Protein AF-A0A0D0BY74-F1 (afdb_monomer)

Mean predicted aligned error: 20.01 Å

Secondary structure (DSSP, 8-state):
-------------------------------------------------------S----PPPPHHHHHHHHHHHHHHHSPBPSSSSSB------HHHHHHHHHHHHHHHHHHHHHS--TTSPSP-S-HHHHHHHHHHHHTT--HHHHHHHHHHHHHHHH-SS------TTGGG--GGG-HHHHHHHHHHHHHH-SS--HHHHHHHHHSHHHHHHTT-SSPPPHHHHHHHHHHTTEEEEE----S---GGGSHHHHHHIIIIIHHHHHHHHTTBPPB-TTSPBP-----TT---B------------S----EEEEETTS----

Solvent-accessible surface area (backbone atoms only — not comparable to full-atom values): 21174 Å² total; per-residue (Å²): 140,81,89,84,92,88,82,90,91,86,77,89,83,82,81,86,83,86,75,87,85,87,86,83,85,87,83,90,85,88,81,88,88,86,83,88,86,82,90,83,89,84,84,90,78,88,70,86,75,76,83,71,81,76,86,62,82,75,85,71,76,76,80,54,72,66,58,44,51,53,44,38,53,50,49,50,39,63,66,43,30,73,36,94,61,88,72,63,67,43,85,53,93,58,60,70,65,42,47,54,51,50,53,50,41,41,48,28,44,49,48,32,55,61,69,69,50,87,52,100,86,53,76,85,77,87,67,65,55,60,62,55,23,27,42,51,48,19,47,79,66,80,37,56,70,70,51,16,52,51,50,51,48,45,46,50,42,32,62,77,36,83,81,49,64,71,65,79,61,82,75,60,88,63,76,50,76,75,76,38,68,66,59,43,51,51,52,49,52,53,50,57,74,66,43,87,78,42,54,46,62,58,54,33,55,55,44,56,36,68,67,55,18,61,76,72,69,48,93,65,61,60,53,64,70,56,27,48,54,46,38,48,75,73,42,31,43,84,45,71,58,80,74,62,98,65,75,71,70,67,75,40,67,70,55,42,46,45,41,64,74,48,48,50,58,52,49,56,65,45,53,80,42,34,83,55,78,46,98,86,73,54,66,68,85,79,84,65,65,96,89,64,77,80,46,82,89,82,89,80,85,85,86,80,86,73,87,76,84,72,76,51,57,45,46,40,48,71,85,59,63,82,81,127

Nearest PDB structures (foldseek):
  4m9a-assembly1_C  TM=3.018E-01  e=9.029E-01  Burkholderia thailandensis E264
  3eon-assembly1_C  TM=3.678E-01  e=2.208E+00  Burkholderia pseudomallei 1710b
  3eom-assembly1_B  TM=3.500E-01  e=4.319E+00  Burkholderia pseudomallei 1710b

Radius of gyration: 40.59 Å; Cα contacts (8 Å, |Δi|>4): 207; chains: 1; bounding box: 78×80×117 Å

Organism: NCBI:txid930991

Sequence (324 aa):
MEVDEGCSGSDLDYLDHKSDGDVGSENGISGDDLEDNEGGGHSVDYYAMEPACSIYPTFRLPPTHEATKKALDDIKLLLKPRRKKKTGYLWAILPPMLRERLERMRLLLWTFIDRTKPTRTQGRPCGPQWMSASLTTAHTHEKGPYYARQLCSWTKAFISDRDELPFDLYGASKISKLNDEELTSELHAHLQSVGKFVKAANLVQYISDNNVQKQFGFKSTISLATAKRWMHVLGYCWKSNHHGQYVDGHERGDIVRYHQESFIPVVIKYEARMRKWEKDGVISELTFPTGEKPIEEWYQDKVTFYAHDRRHSGWKHIDAGSDP

Structure (mmCIF, N/CA/C/O backbone):
data_AF-A0A0D0BY74-F1
#
_entry.id   AF-A0A0D0BY74-F1
#
loop_
_atom_site.group_PDB
_atom_site.id
_atom_site.type_symbol
_atom_site.label_atom_id
_atom_site.label_alt_id
_atom_site.label_comp_id
_atom_site.label_asym_id
_atom_site.label_entity_id
_atom_site.label_seq_id
_atom_site.pdbx_PDB_ins_code
_atom_site.Cartn_x
_atom_site.Cartn_y
_atom_site.Cartn_z
_atom_site.occupancy
_atom_site.B_iso_or_equiv
_atom_site.auth_seq_id
_atom_site.auth_comp_id
_atom_site.auth_asym_id
_atom_site.auth_atom_id
_atom_site.pdbx_PDB_model_num
ATOM 1 N N . MET A 1 1 ? 48.625 -2.059 37.605 1.00 31.89 1 MET A N 1
ATOM 2 C CA . MET A 1 1 ? 49.090 -3.456 37.508 1.00 31.89 1 MET A CA 1
ATOM 3 C C . MET A 1 1 ? 48.111 -4.280 38.303 1.00 31.89 1 MET A C 1
ATOM 5 O O . MET A 1 1 ? 47.878 -3.895 39.437 1.00 31.89 1 MET A O 1
ATOM 9 N N . GLU A 1 2 ? 47.465 -5.333 37.836 1.00 35.88 2 GLU A N 1
ATOM 10 C CA . GLU A 1 2 ? 47.380 -6.118 36.588 1.00 35.88 2 GLU A CA 1
ATOM 11 C C . GLU A 1 2 ? 46.152 -7.027 36.873 1.00 35.88 2 GLU A C 1
ATOM 13 O O . GLU A 1 2 ? 46.011 -7.467 38.011 1.00 35.88 2 GLU A O 1
ATOM 18 N N . VAL A 1 3 ? 45.064 -6.904 36.108 1.00 39.25 3 VAL A N 1
ATOM 19 C CA . VAL A 1 3 ? 44.528 -7.832 35.075 1.00 39.25 3 VAL A CA 1
ATOM 20 C C . VAL A 1 3 ? 44.112 -9.253 35.503 1.00 39.25 3 VAL A C 1
ATOM 22 O O . VAL A 1 3 ? 44.705 -9.860 36.387 1.00 39.25 3 VAL A O 1
ATOM 25 N N . ASP A 1 4 ? 43.105 -9.715 34.747 1.00 31.64 4 ASP A N 1
ATOM 26 C CA . ASP A 1 4 ? 42.524 -11.052 34.522 1.00 31.64 4 ASP A CA 1
ATOM 27 C C . ASP A 1 4 ? 41.370 -11.494 35.437 1.00 31.64 4 ASP A C 1
ATOM 29 O O . ASP A 1 4 ? 41.507 -11.615 36.650 1.00 31.64 4 ASP A O 1
ATOM 33 N N . GLU A 1 5 ? 40.118 -11.515 34.952 1.00 42.12 5 GLU A N 1
ATOM 34 C CA . GLU A 1 5 ? 39.460 -12.357 33.915 1.00 42.12 5 GLU A CA 1
ATOM 35 C C . GLU A 1 5 ? 39.102 -13.773 34.403 1.00 42.12 5 GLU A C 1
ATOM 37 O O . GLU A 1 5 ? 39.954 -14.572 34.777 1.00 42.12 5 GLU A O 1
ATOM 42 N N . GLY A 1 6 ? 37.801 -14.092 34.364 1.00 29.89 6 GLY A N 1
ATOM 43 C CA . GLY A 1 6 ? 37.252 -15.404 34.707 1.00 29.89 6 GLY A CA 1
ATOM 44 C C . GLY A 1 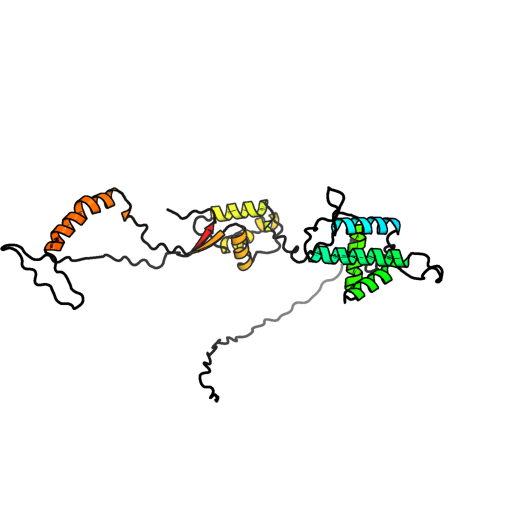6 ? 35.788 -15.542 34.281 1.00 29.89 6 GLY A C 1
ATOM 45 O O . GLY A 1 6 ? 34.924 -14.799 34.732 1.00 29.89 6 GLY A O 1
ATOM 46 N N . CYS A 1 7 ? 35.558 -16.481 33.367 1.00 29.84 7 CYS A N 1
ATOM 47 C CA . CYS A 1 7 ? 34.397 -16.679 32.502 1.00 29.84 7 CYS A CA 1
ATOM 48 C C . CYS A 1 7 ? 33.161 -17.380 33.114 1.00 29.84 7 CYS A C 1
ATOM 50 O O . CYS A 1 7 ? 33.268 -18.198 34.019 1.00 29.84 7 CYS A O 1
ATOM 52 N N . SER A 1 8 ? 32.034 -17.144 32.421 1.00 30.81 8 SER A N 1
ATOM 53 C CA . SER A 1 8 ? 30.995 -18.089 31.949 1.00 30.81 8 SER A CA 1
ATOM 54 C C . SER A 1 8 ? 30.163 -18.931 32.925 1.00 30.81 8 SER A C 1
ATOM 56 O O . SER A 1 8 ? 30.684 -19.795 33.622 1.00 30.81 8 SER A O 1
ATOM 58 N N . GLY A 1 9 ? 28.837 -18.837 32.769 1.00 30.12 9 GLY A N 1
ATOM 59 C CA . GLY A 1 9 ? 27.911 -19.928 33.083 1.00 30.12 9 GLY A CA 1
ATOM 60 C C . GLY A 1 9 ? 26.474 -19.460 33.309 1.00 30.12 9 GLY A C 1
ATOM 61 O O . GLY A 1 9 ? 26.194 -18.896 34.360 1.00 30.12 9 GLY A O 1
ATOM 62 N N . SER A 1 10 ? 25.602 -19.665 32.317 1.00 32.34 10 SER A N 1
ATOM 63 C CA . SER A 1 10 ? 24.126 -19.815 32.385 1.00 32.34 10 SER A CA 1
ATOM 64 C C . SER A 1 10 ? 23.516 -19.335 31.064 1.00 32.34 10 SER A C 1
ATOM 66 O O . SER A 1 10 ? 24.001 -18.383 30.461 1.00 32.34 10 SER A O 1
ATOM 68 N N . ASP A 1 11 ? 22.461 -19.905 30.510 1.00 31.81 11 ASP A N 1
ATOM 69 C CA . ASP A 1 11 ? 21.834 -21.211 30.655 1.00 31.81 11 ASP A CA 1
ATOM 70 C C . ASP A 1 11 ? 21.053 -21.396 29.346 1.00 31.81 11 ASP A C 1
ATOM 72 O O . ASP A 1 11 ? 20.469 -20.453 28.803 1.00 31.81 11 ASP A O 1
ATOM 76 N N . LEU A 1 12 ? 21.137 -22.599 28.788 1.00 32.38 12 LEU A N 1
ATOM 77 C CA . LEU A 1 12 ? 20.436 -23.011 27.578 1.00 32.38 12 LEU A CA 1
ATOM 78 C C . LEU A 1 12 ? 18.997 -23.380 27.948 1.00 32.38 12 LEU A C 1
ATOM 80 O O . LEU A 1 12 ? 18.745 -24.524 28.318 1.00 32.38 12 LEU A O 1
ATOM 84 N N . ASP A 1 13 ? 18.057 -22.450 27.785 1.00 34.84 13 ASP A N 1
ATOM 85 C CA . ASP A 1 13 ? 16.633 -22.787 27.830 1.00 34.84 13 ASP A CA 1
ATOM 86 C C . ASP A 1 13 ? 16.134 -23.215 26.446 1.00 34.84 13 ASP A C 1
ATOM 88 O O . ASP A 1 13 ? 15.903 -22.436 25.517 1.00 34.84 13 ASP A O 1
ATOM 92 N N . TYR A 1 14 ? 16.023 -24.534 26.350 1.00 31.41 14 TYR A N 1
ATOM 93 C CA . TYR A 1 14 ? 15.462 -25.342 25.285 1.00 31.41 14 TYR A CA 1
ATOM 94 C C . TYR A 1 14 ? 13.929 -25.269 25.381 1.00 31.41 14 TYR A C 1
ATOM 96 O O . TYR A 1 14 ? 13.344 -25.838 26.302 1.00 31.41 14 TYR A O 1
ATOM 104 N N . LEU A 1 15 ? 13.261 -24.569 24.458 1.00 37.88 15 LEU A N 1
ATOM 105 C CA . LEU A 1 15 ? 11.798 -24.600 24.366 1.00 37.88 15 LEU A CA 1
ATOM 106 C C . LEU A 1 15 ? 11.327 -25.557 23.267 1.00 37.88 15 LEU A C 1
ATOM 108 O O . LEU A 1 15 ? 11.537 -25.357 22.073 1.00 37.88 15 LEU A O 1
ATOM 112 N N . ASP A 1 16 ? 10.684 -26.600 23.780 1.00 33.78 16 ASP A N 1
ATOM 113 C CA . ASP A 1 16 ? 9.929 -27.690 23.182 1.00 33.78 16 ASP A CA 1
ATOM 114 C C . ASP A 1 16 ? 8.892 -27.205 22.148 1.00 33.78 16 ASP A C 1
ATOM 116 O O . ASP A 1 16 ? 7.908 -26.540 22.480 1.00 33.78 16 ASP A O 1
ATOM 120 N N . HIS A 1 17 ? 9.101 -27.557 20.877 1.00 38.38 17 HIS A N 1
ATOM 121 C CA . HIS A 1 17 ? 8.085 -27.458 19.831 1.00 38.38 17 HIS A CA 1
ATOM 122 C C . HIS A 1 17 ? 7.398 -28.818 19.667 1.00 38.38 17 HIS A C 1
ATOM 124 O O . HIS A 1 17 ? 7.836 -29.665 18.889 1.00 38.38 17 HIS A O 1
ATOM 130 N N . LYS A 1 18 ? 6.264 -28.996 20.353 1.00 36.28 18 LYS A N 1
ATOM 131 C CA . LYS A 1 18 ? 5.239 -29.966 19.953 1.00 36.28 18 LYS A CA 1
ATOM 132 C C . LYS A 1 18 ? 4.447 -29.404 18.774 1.00 36.28 18 LYS A C 1
ATOM 134 O O . LYS A 1 18 ? 3.732 -28.414 18.922 1.00 36.28 18 LYS A O 1
ATOM 139 N N . SER A 1 19 ? 4.548 -30.052 17.619 1.00 33.91 19 SER A N 1
ATOM 140 C CA . SER A 1 19 ? 3.503 -30.013 16.597 1.00 33.91 19 SER A CA 1
ATOM 141 C C . SER A 1 19 ? 3.123 -31.445 16.259 1.00 33.91 19 SER A C 1
ATOM 143 O O . SER A 1 19 ? 3.924 -32.189 15.689 1.00 33.91 19 SER A O 1
ATOM 145 N N . ASP A 1 20 ? 1.913 -31.804 16.664 1.00 33.94 20 ASP A N 1
ATOM 146 C CA . ASP A 1 20 ? 1.265 -33.071 16.379 1.00 33.94 20 ASP A CA 1
ATOM 147 C C . ASP A 1 20 ? 1.156 -33.294 14.867 1.00 33.94 20 ASP A C 1
ATOM 149 O O . ASP A 1 20 ? 0.737 -32.415 14.108 1.00 33.94 20 ASP A O 1
ATOM 153 N N . GLY A 1 21 ? 1.573 -34.485 14.441 1.00 30.06 21 GLY A N 1
ATOM 154 C CA . GLY A 1 21 ? 1.312 -35.005 13.111 1.00 30.06 21 GLY A CA 1
ATOM 155 C C . GLY A 1 21 ? -0.082 -35.614 13.059 1.00 30.06 21 GLY A C 1
ATOM 156 O O . GLY A 1 21 ? -0.448 -36.393 13.937 1.00 30.06 21 GLY A O 1
ATOM 157 N N . ASP A 1 22 ? -0.822 -35.294 12.003 1.00 28.22 22 ASP A N 1
ATOM 158 C CA . ASP A 1 22 ? -1.982 -36.069 11.585 1.00 28.22 22 ASP A CA 1
ATOM 159 C C . ASP A 1 22 ? -1.720 -36.623 10.180 1.00 28.22 22 ASP A C 1
ATOM 161 O O . ASP A 1 22 ? -1.423 -35.890 9.232 1.00 28.22 22 ASP A O 1
ATOM 165 N N . VAL A 1 23 ? -1.755 -37.950 10.104 1.00 34.03 23 VAL A N 1
ATOM 166 C CA . VAL A 1 23 ? -1.580 -38.799 8.928 1.00 34.03 23 VAL A CA 1
ATOM 167 C C . VAL A 1 23 ? -2.828 -39.672 8.860 1.00 34.03 23 VAL A C 1
ATOM 169 O O . VAL A 1 23 ? -3.075 -40.471 9.758 1.00 34.03 23 VAL A O 1
ATOM 172 N N . GLY A 1 24 ? -3.565 -39.579 7.759 1.00 30.06 24 GLY A N 1
ATOM 173 C CA . GLY A 1 24 ? -4.656 -40.491 7.409 1.00 30.06 24 GLY A CA 1
ATOM 174 C C . GLY A 1 24 ? -5.164 -40.130 6.016 1.00 30.06 24 GLY A C 1
ATOM 175 O O . GLY A 1 24 ? -5.873 -39.148 5.858 1.00 30.06 24 GLY A O 1
ATOM 176 N N . SER A 1 25 ? -4.564 -40.682 4.964 1.00 33.19 25 SER A N 1
ATOM 177 C CA . SER A 1 25 ? -4.860 -41.984 4.340 1.00 33.19 25 SER A CA 1
ATOM 178 C C . SER A 1 25 ? -5.960 -41.927 3.283 1.00 33.19 25 SER A C 1
ATOM 180 O O . SER A 1 25 ? -7.006 -41.303 3.426 1.00 33.19 25 SER A O 1
ATOM 182 N N . GLU A 1 26 ? -5.606 -42.590 2.191 1.00 30.69 26 GLU A N 1
ATOM 183 C CA . GLU A 1 26 ? -6.202 -42.663 0.872 1.00 30.69 26 GLU A CA 1
ATOM 184 C C . GLU A 1 26 ? -7.545 -43.401 0.867 1.00 30.69 26 GLU A C 1
ATOM 186 O O . GLU A 1 26 ? -7.808 -44.236 1.726 1.00 30.69 26 GLU A O 1
ATOM 191 N N . ASN A 1 27 ? -8.349 -43.152 -0.170 1.00 32.72 27 ASN A N 1
ATOM 192 C CA . ASN A 1 27 ? -9.125 -44.193 -0.839 1.00 32.72 27 ASN A CA 1
ATOM 193 C C . ASN A 1 27 ? -9.372 -43.767 -2.290 1.00 32.72 27 ASN A C 1
ATOM 195 O O . ASN A 1 27 ? -10.056 -42.779 -2.559 1.00 32.72 27 ASN A O 1
ATOM 199 N N . GLY A 1 28 ? -8.770 -44.516 -3.213 1.00 27.11 28 GLY A N 1
ATOM 200 C CA . GLY A 1 28 ? -9.047 -44.447 -4.639 1.00 27.11 28 GLY A CA 1
ATOM 201 C C . GLY A 1 28 ? -10.324 -45.200 -5.007 1.00 27.11 28 GLY A C 1
ATOM 202 O O . GLY A 1 28 ? -10.703 -46.166 -4.348 1.00 27.11 28 GLY A O 1
ATOM 203 N N . ILE A 1 29 ? -10.952 -44.770 -6.100 1.00 30.23 29 ILE A N 1
ATOM 204 C CA . ILE A 1 29 ? -11.863 -45.592 -6.896 1.00 30.23 29 ILE A CA 1
ATOM 205 C C . ILE A 1 29 ? -11.453 -45.431 -8.363 1.00 30.23 29 ILE A C 1
ATOM 207 O O . ILE A 1 29 ? -11.353 -44.323 -8.886 1.00 30.23 29 ILE A O 1
ATOM 211 N N . SER A 1 30 ? -11.159 -46.581 -8.955 1.00 28.20 30 SER A N 1
ATOM 212 C CA . SER A 1 30 ? -10.828 -46.892 -10.343 1.00 28.20 30 SER A CA 1
ATOM 213 C C . SER A 1 30 ? -12.076 -47.194 -11.185 1.00 28.20 30 SER A C 1
ATOM 215 O O . SER A 1 30 ? -13.103 -47.571 -10.623 1.00 28.20 30 SER A O 1
ATOM 217 N N . GLY A 1 31 ? -11.922 -47.168 -12.513 1.00 29.62 31 GLY A N 1
ATOM 218 C C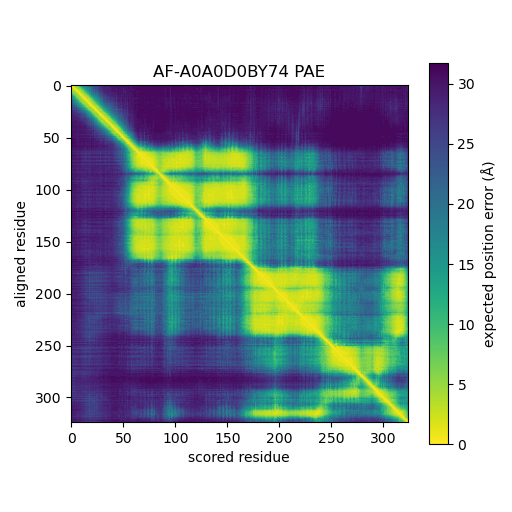A . GLY A 1 31 ? -12.840 -47.741 -13.513 1.00 29.62 31 GLY A CA 1
ATOM 219 C C . GLY A 1 31 ? -13.283 -46.675 -14.517 1.00 29.62 31 GLY A C 1
ATOM 220 O O . GLY A 1 31 ? -14.084 -45.818 -14.164 1.00 29.62 31 GLY A O 1
ATOM 221 N N . ASP A 1 32 ? -12.582 -46.488 -15.636 1.00 28.95 32 ASP A N 1
ATOM 222 C CA . ASP A 1 32 ? -12.647 -47.282 -16.881 1.00 28.95 32 ASP A CA 1
ATOM 223 C C . ASP A 1 32 ? -14.037 -47.242 -17.527 1.00 28.95 32 ASP A C 1
ATOM 225 O O . ASP A 1 32 ? -14.966 -47.831 -16.996 1.00 28.95 32 ASP A O 1
ATOM 229 N N . ASP A 1 33 ? -14.130 -46.555 -18.671 1.00 32.31 33 ASP A N 1
ATOM 230 C CA . ASP A 1 33 ? -14.956 -46.942 -19.821 1.00 32.31 33 ASP A CA 1
ATOM 231 C C . ASP A 1 33 ? -14.396 -46.243 -21.079 1.00 32.31 33 ASP A C 1
ATOM 233 O O . ASP A 1 33 ? -14.536 -45.033 -21.288 1.00 32.31 33 ASP A O 1
ATOM 237 N N . LEU A 1 34 ? -13.686 -47.040 -21.880 1.00 35.00 34 LEU A N 1
ATOM 238 C CA . LEU A 1 34 ? -13.338 -46.813 -23.282 1.00 35.00 34 LEU A CA 1
ATOM 239 C C . LEU A 1 34 ? -14.337 -47.598 -24.141 1.00 35.00 34 LEU A C 1
ATOM 241 O O . LEU A 1 34 ? -14.634 -48.735 -23.793 1.00 35.00 34 LEU A O 1
ATOM 245 N N . GLU A 1 35 ? -14.791 -46.988 -25.238 1.00 35.28 35 GLU A N 1
ATOM 246 C CA . GLU A 1 35 ? -15.084 -47.546 -26.582 1.00 35.28 35 GLU A CA 1
ATOM 247 C C . GLU A 1 35 ? -16.047 -46.565 -27.288 1.00 35.28 35 GLU A C 1
ATOM 249 O O . GLU A 1 35 ? -17.128 -46.245 -26.799 1.00 35.28 35 GLU A O 1
ATOM 254 N N . ASP A 1 36 ? -15.549 -45.782 -28.245 1.00 30.98 36 ASP A N 1
ATOM 255 C CA . ASP A 1 36 ? -15.485 -46.073 -29.690 1.00 30.98 36 ASP A CA 1
ATOM 256 C C . ASP A 1 36 ? -16.768 -45.650 -30.424 1.00 30.98 36 ASP A C 1
ATOM 258 O O . ASP A 1 36 ? -17.811 -46.283 -30.300 1.00 30.98 36 ASP A O 1
ATOM 262 N N . ASN A 1 37 ? -16.674 -44.606 -31.261 1.00 32.75 37 ASN A N 1
ATOM 263 C CA . ASN A 1 37 ? -17.144 -44.731 -32.643 1.00 32.75 37 ASN A CA 1
ATOM 264 C C . ASN A 1 37 ? -16.554 -43.657 -33.571 1.00 32.75 37 ASN A C 1
ATOM 266 O O . ASN A 1 37 ? -16.427 -42.481 -33.228 1.00 32.75 37 ASN A O 1
ATOM 270 N N . GLU A 1 38 ? -16.216 -44.119 -34.765 1.00 31.31 38 GLU A N 1
ATOM 271 C CA . GLU A 1 38 ? -15.492 -43.455 -35.834 1.00 31.31 38 GLU A CA 1
ATOM 272 C C . GLU A 1 38 ? -16.343 -42.479 -36.671 1.00 31.31 38 GLU A C 1
ATOM 274 O O . GLU A 1 38 ? -17.553 -42.629 -36.820 1.00 31.31 38 GLU A O 1
ATOM 279 N N . GLY A 1 39 ? -15.643 -41.561 -37.350 1.00 28.75 39 GLY A N 1
ATOM 280 C CA . GLY A 1 39 ? -15.802 -41.399 -38.800 1.00 28.75 39 GLY A CA 1
ATOM 281 C C . GLY A 1 39 ? -16.852 -40.410 -39.316 1.00 28.75 39 GLY A C 1
ATOM 282 O O . GLY A 1 39 ? -18.014 -40.746 -39.507 1.00 28.75 39 GLY A O 1
ATOM 283 N N . GLY A 1 40 ? -16.398 -39.221 -39.725 1.00 27.69 40 GLY A N 1
ATOM 284 C CA . GLY A 1 40 ? -17.181 -38.338 -40.595 1.00 27.69 40 GLY A CA 1
ATOM 285 C C . GLY A 1 40 ? -16.485 -37.010 -40.876 1.00 27.69 40 GLY A C 1
ATOM 286 O O . GLY A 1 40 ? -16.704 -36.032 -40.1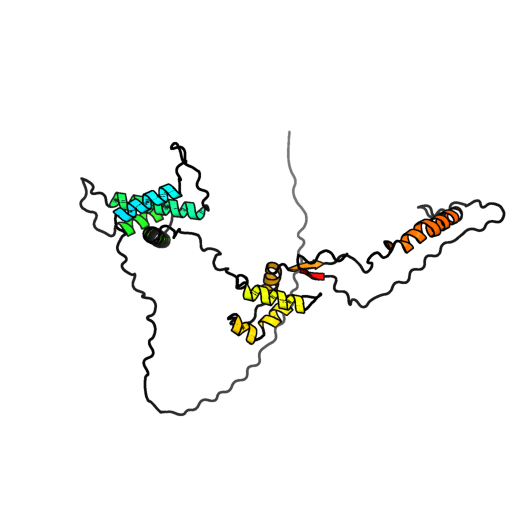72 1.00 27.69 40 GLY A O 1
ATOM 287 N N . GLY A 1 41 ? -15.611 -36.976 -41.884 1.00 29.58 41 GLY A N 1
ATOM 288 C CA . GLY A 1 41 ? -14.911 -35.758 -42.292 1.00 29.58 41 GLY A CA 1
ATOM 289 C C . GLY A 1 41 ? -15.788 -34.782 -43.079 1.00 29.58 41 GLY A C 1
ATOM 290 O O . GLY A 1 41 ? -16.600 -35.215 -43.885 1.00 29.58 41 GLY A O 1
ATOM 291 N N . HIS A 1 42 ? -15.566 -33.476 -42.899 1.00 28.58 42 HIS A N 1
ATOM 292 C CA . HIS A 1 42 ? -15.286 -32.528 -43.987 1.00 28.58 42 HIS A CA 1
ATOM 293 C C . HIS A 1 42 ? -15.005 -31.113 -43.448 1.00 28.58 42 HIS A C 1
ATOM 295 O O . HIS A 1 42 ? -15.666 -30.642 -42.533 1.00 28.58 42 HIS A O 1
ATOM 301 N N . SER A 1 43 ? -14.106 -30.421 -44.153 1.00 31.47 43 SER A N 1
ATOM 302 C CA . SER A 1 43 ? -13.937 -28.959 -44.216 1.00 31.47 43 SER A CA 1
ATOM 303 C C . SER A 1 43 ? -13.086 -28.301 -43.125 1.00 31.47 43 SER A C 1
ATOM 305 O O . SER A 1 43 ? -13.553 -27.842 -42.090 1.00 31.47 43 SER A O 1
ATOM 307 N N . VAL A 1 44 ? -11.791 -28.218 -43.431 1.00 32.38 44 VAL A N 1
ATOM 308 C CA . VAL A 1 44 ? -10.825 -27.294 -42.830 1.00 32.38 44 VAL A CA 1
ATOM 309 C C . VAL A 1 44 ? -11.168 -25.867 -43.262 1.00 32.38 44 VAL A C 1
ATOM 311 O O . VAL A 1 44 ? -10.786 -25.435 -44.349 1.00 32.38 44 VAL A O 1
ATOM 314 N N . ASP A 1 45 ? -11.864 -25.136 -42.396 1.00 30.17 45 ASP A N 1
ATOM 315 C CA . ASP A 1 45 ? -11.989 -23.686 -42.509 1.00 30.17 45 ASP A CA 1
ATOM 316 C C . ASP A 1 45 ? -10.746 -23.023 -41.907 1.00 30.17 45 ASP A C 1
ATOM 318 O O . ASP A 1 45 ? -10.485 -23.049 -40.702 1.00 30.17 45 ASP A O 1
ATOM 322 N N . TYR A 1 46 ? -9.952 -22.442 -42.803 1.00 35.44 46 TYR A N 1
ATOM 323 C CA . TYR A 1 46 ? -8.820 -21.572 -42.517 1.00 35.44 46 TYR A CA 1
ATOM 324 C C . TYR A 1 46 ? -9.278 -20.342 -41.714 1.00 35.44 46 TYR A C 1
ATOM 326 O O . TYR A 1 46 ? -9.700 -19.340 -42.288 1.00 35.44 46 TYR A O 1
ATOM 334 N N . TYR A 1 47 ? -9.125 -20.379 -40.389 1.00 37.38 47 TYR A N 1
ATOM 335 C CA . TYR A 1 47 ? -9.071 -19.169 -39.569 1.00 37.38 47 TYR A CA 1
ATOM 336 C C . TYR A 1 47 ? -7.617 -18.824 -39.255 1.00 37.38 47 TYR A C 1
ATOM 338 O O . TYR A 1 47 ? -6.846 -19.638 -38.748 1.00 37.38 47 TYR A O 1
ATOM 346 N N . ALA A 1 48 ? -7.249 -17.601 -39.630 1.00 42.47 48 ALA A N 1
ATOM 347 C CA . ALA A 1 48 ? -5.922 -17.027 -39.525 1.00 42.47 48 ALA A CA 1
ATOM 348 C C . ALA A 1 48 ? -5.354 -17.152 -38.104 1.00 42.47 48 ALA A C 1
ATOM 350 O O . ALA A 1 48 ? -5.750 -16.426 -37.194 1.00 42.47 48 ALA A O 1
ATOM 351 N N . MET A 1 49 ? -4.382 -18.049 -37.933 1.00 35.00 49 MET A N 1
ATOM 352 C CA . MET A 1 49 ? -3.448 -17.951 -36.822 1.00 35.00 49 MET A CA 1
ATOM 353 C C . MET A 1 49 ? -2.593 -16.704 -37.030 1.00 35.00 49 MET A C 1
ATOM 355 O O . MET A 1 49 ? -1.842 -16.600 -38.002 1.00 35.00 49 MET A O 1
ATOM 359 N N . GLU A 1 50 ? -2.724 -15.755 -36.109 1.00 40.59 50 GLU A N 1
ATOM 360 C CA . GLU A 1 50 ? -1.789 -14.647 -35.966 1.00 40.59 50 GLU A CA 1
ATOM 361 C C . GLU A 1 50 ? -0.357 -15.201 -35.868 1.00 40.59 50 GLU A C 1
ATOM 363 O O . GLU A 1 50 ? -0.119 -16.161 -35.124 1.00 40.59 50 GLU A O 1
ATOM 368 N N . PRO A 1 51 ? 0.615 -14.656 -36.621 1.00 37.34 51 PRO A N 1
ATOM 369 C CA . PRO A 1 51 ? 1.953 -15.215 -36.636 1.00 37.34 51 PRO A CA 1
ATOM 370 C C . PRO A 1 51 ? 2.616 -15.039 -35.270 1.00 37.34 51 PRO A C 1
ATOM 372 O O . PRO A 1 51 ? 2.906 -13.931 -34.815 1.00 37.34 51 PRO A O 1
ATOM 375 N N . ALA A 1 52 ? 2.883 -16.186 -34.648 1.00 34.03 52 ALA A N 1
ATOM 376 C CA . ALA A 1 52 ? 3.728 -16.345 -33.483 1.00 34.03 52 ALA A CA 1
ATOM 377 C C . ALA A 1 52 ? 5.046 -15.560 -33.618 1.00 34.03 52 ALA A C 1
ATOM 379 O O . ALA A 1 52 ? 5.654 -15.500 -34.688 1.00 34.03 52 ALA A O 1
ATOM 380 N N . CYS A 1 53 ? 5.482 -14.985 -32.490 1.00 32.34 53 CYS A N 1
ATOM 381 C CA . CYS A 1 53 ? 6.774 -14.339 -32.261 1.00 32.34 53 CYS A CA 1
ATOM 382 C C . CYS A 1 53 ? 7.892 -14.852 -33.183 1.00 32.34 53 CYS A C 1
ATOM 384 O O . CYS A 1 53 ? 8.345 -15.987 -33.056 1.00 32.34 53 CYS A O 1
ATOM 386 N N . SER A 1 54 ? 8.395 -13.977 -34.057 1.00 30.94 54 SER A N 1
ATOM 387 C CA . SER A 1 54 ? 9.601 -14.214 -34.853 1.00 30.94 54 SER A CA 1
ATOM 388 C C . SER A 1 54 ? 10.797 -14.513 -33.938 1.00 30.94 54 SER A C 1
ATOM 390 O O . SER A 1 54 ? 11.360 -13.608 -33.322 1.00 30.94 54 SER A O 1
ATOM 392 N N . ILE A 1 55 ? 11.215 -15.781 -33.892 1.00 39.50 55 ILE A N 1
ATOM 393 C CA . ILE A 1 55 ? 12.390 -16.279 -33.146 1.00 39.50 55 ILE A CA 1
ATOM 394 C C . ILE A 1 55 ? 13.714 -15.875 -33.837 1.00 39.50 55 ILE A C 1
ATOM 396 O O . ILE A 1 55 ? 14.799 -16.036 -33.279 1.00 39.50 55 ILE A O 1
ATOM 400 N N . TYR A 1 56 ? 13.664 -15.271 -35.027 1.00 31.05 56 TYR A N 1
ATOM 401 C CA . TYR A 1 56 ? 14.854 -14.724 -35.674 1.00 31.05 56 TYR A CA 1
ATOM 402 C C . TYR A 1 56 ? 15.230 -13.367 -35.065 1.00 31.05 56 TYR A C 1
ATOM 404 O O . TYR A 1 56 ? 14.361 -12.498 -34.934 1.00 31.05 56 TYR A O 1
ATOM 412 N N . PRO A 1 57 ? 16.513 -13.131 -34.721 1.00 39.50 57 PRO A N 1
ATOM 413 C CA . PRO A 1 57 ? 16.961 -11.819 -34.288 1.00 39.50 57 PRO A CA 1
ATOM 414 C C . PRO A 1 57 ? 16.702 -10.844 -35.433 1.00 39.50 57 PRO A C 1
ATOM 416 O O . PRO A 1 57 ? 17.391 -10.879 -36.449 1.00 39.50 57 PRO A O 1
ATOM 419 N N . THR A 1 58 ? 15.691 -9.983 -35.282 1.00 43.16 58 THR A N 1
ATOM 420 C CA . THR A 1 58 ? 15.414 -8.910 -36.241 1.00 43.16 58 THR A CA 1
ATOM 421 C C . THR A 1 58 ? 16.725 -8.173 -36.482 1.00 43.16 58 THR A C 1
ATOM 423 O O . THR A 1 58 ? 17.276 -7.590 -35.539 1.00 43.16 58 THR A O 1
ATOM 426 N N . PHE A 1 59 ? 17.263 -8.248 -37.700 1.00 47.12 59 PHE A N 1
ATOM 427 C CA . PHE A 1 59 ? 18.497 -7.564 -38.062 1.00 47.12 59 PHE A CA 1
ATOM 428 C C . PHE A 1 59 ? 18.216 -6.062 -38.055 1.00 47.12 59 PHE A C 1
ATOM 430 O O . PHE A 1 59 ? 17.797 -5.464 -39.041 1.00 47.12 59 PHE A O 1
ATOM 437 N N . ARG A 1 60 ? 18.359 -5.450 -36.881 1.00 57.25 60 ARG A N 1
ATOM 438 C CA . ARG A 1 60 ? 18.146 -4.020 -36.701 1.00 57.25 60 ARG A CA 1
ATOM 439 C C . ARG A 1 60 ? 19.428 -3.312 -37.082 1.00 57.25 60 ARG A C 1
ATOM 441 O O . ARG A 1 60 ? 20.429 -3.450 -36.370 1.00 57.25 60 ARG A O 1
ATOM 448 N N . LEU A 1 61 ? 19.358 -2.537 -38.162 1.00 64.75 61 LEU A N 1
ATOM 449 C CA . LEU A 1 61 ? 20.447 -1.690 -38.629 1.00 64.75 61 LEU A CA 1
ATOM 450 C C . LEU A 1 61 ? 21.050 -0.884 -37.461 1.00 64.75 61 LEU A C 1
ATOM 452 O O . LEU A 1 61 ? 20.330 -0.484 -36.533 1.00 64.75 61 LEU A O 1
ATOM 456 N N . PRO A 1 62 ? 22.379 -0.687 -37.450 1.00 70.19 62 PRO A N 1
ATOM 457 C CA . PRO A 1 62 ? 23.005 0.205 -36.488 1.00 70.19 62 PRO A CA 1
ATOM 458 C C . PRO A 1 62 ? 22.437 1.623 -36.669 1.00 70.19 62 PRO A C 1
ATOM 460 O O . PRO A 1 62 ? 22.153 2.022 -37.801 1.00 70.19 62 PRO A O 1
ATOM 463 N N . PRO A 1 63 ? 22.258 2.388 -35.580 1.00 79.31 63 PRO A N 1
ATOM 464 C CA . PRO A 1 63 ? 21.754 3.750 -35.681 1.00 79.31 63 PRO A CA 1
ATOM 465 C C . PRO A 1 63 ? 22.707 4.627 -36.499 1.00 79.31 63 PRO A C 1
ATOM 467 O O . PRO A 1 63 ? 23.931 4.472 -36.447 1.00 79.31 63 PRO A O 1
ATOM 470 N N . THR A 1 64 ? 22.144 5.580 -37.240 1.00 84.06 64 THR A N 1
ATOM 471 C CA . THR A 1 64 ? 22.920 6.536 -38.033 1.00 84.06 64 THR A CA 1
ATOM 472 C C . THR A 1 64 ? 23.835 7.360 -37.126 1.00 84.06 64 THR A C 1
ATOM 474 O O . THR A 1 64 ? 23.461 7.763 -36.019 1.00 84.06 64 THR A O 1
ATOM 477 N N . HIS A 1 65 ? 25.045 7.655 -37.600 1.00 82.88 65 HIS A N 1
ATOM 478 C CA . HIS A 1 65 ? 26.042 8.414 -36.843 1.00 82.88 65 HIS A CA 1
ATOM 479 C C . HIS A 1 65 ? 25.545 9.813 -36.418 1.00 82.88 65 HIS A C 1
ATOM 481 O O . HIS A 1 65 ? 25.842 10.266 -35.314 1.00 82.88 65 HIS A O 1
ATOM 487 N N . GLU A 1 66 ? 24.733 10.482 -37.243 1.00 87.00 66 GLU A N 1
ATOM 488 C CA . GLU A 1 66 ? 24.124 11.776 -36.899 1.00 87.00 66 GLU A CA 1
ATOM 489 C C . GLU A 1 66 ? 23.096 11.660 -35.760 1.00 87.00 66 GLU A C 1
ATOM 491 O O . GLU A 1 66 ? 23.162 12.410 -34.786 1.00 87.00 66 GLU A O 1
ATOM 496 N N . ALA A 1 67 ? 22.191 10.678 -35.841 1.00 87.44 67 ALA A N 1
ATOM 497 C CA . ALA A 1 67 ? 21.187 10.418 -34.808 1.00 87.44 67 ALA A CA 1
ATOM 498 C C . ALA A 1 67 ? 21.839 10.078 -33.456 1.00 87.44 67 ALA A C 1
ATOM 500 O O . ALA A 1 67 ? 21.400 10.551 -32.407 1.00 87.44 67 ALA A O 1
ATOM 501 N N . THR A 1 68 ? 22.943 9.329 -33.504 1.00 88.56 68 THR A N 1
ATOM 502 C CA . THR A 1 68 ? 23.768 8.979 -32.340 1.00 88.56 68 THR A CA 1
ATOM 503 C C . THR A 1 68 ? 24.392 10.223 -31.693 1.00 88.56 68 THR A C 1
ATOM 505 O O . THR A 1 68 ? 24.372 10.347 -30.471 1.00 88.56 68 THR A O 1
ATOM 508 N N . LYS A 1 69 ? 24.916 11.172 -32.485 1.00 90.12 69 LYS A N 1
ATOM 509 C CA . LYS A 1 69 ? 25.476 12.434 -31.963 1.00 90.12 69 LYS A CA 1
ATOM 510 C C . LYS A 1 69 ? 24.417 13.293 -31.279 1.00 90.12 69 LYS A C 1
ATOM 512 O O . LYS A 1 69 ? 24.640 13.720 -30.152 1.00 90.12 69 LYS A O 1
ATOM 517 N N . LYS A 1 70 ? 23.260 13.476 -31.925 1.00 92.00 70 LYS A N 1
ATOM 518 C CA . LYS A 1 70 ? 22.115 14.191 -31.336 1.00 92.00 70 LYS A CA 1
ATOM 519 C C . LYS A 1 70 ? 21.703 13.547 -30.008 1.00 92.00 70 LYS A C 1
ATOM 521 O O . LYS A 1 70 ? 21.651 14.224 -28.992 1.00 92.00 70 LYS A O 1
ATOM 526 N N . ALA A 1 71 ? 21.553 12.219 -29.994 1.00 92.25 71 ALA A N 1
ATOM 527 C CA . ALA A 1 71 ? 21.197 11.471 -28.786 1.00 92.25 71 ALA A CA 1
ATOM 528 C C . ALA A 1 71 ? 22.228 11.646 -27.662 1.00 92.25 71 ALA A C 1
ATOM 530 O O . ALA A 1 71 ? 21.870 11.777 -26.496 1.00 92.25 71 ALA A O 1
ATOM 531 N N . LEU A 1 72 ? 23.517 11.662 -28.006 1.00 92.81 72 LEU A N 1
ATOM 532 C CA . LEU A 1 72 ? 24.590 11.846 -27.037 1.00 92.81 72 LEU A CA 1
ATOM 533 C C . LEU A 1 72 ? 24.530 13.233 -26.386 1.00 92.81 72 LEU A C 1
ATOM 535 O O . LEU A 1 72 ? 24.746 13.348 -25.179 1.00 92.81 72 LEU A O 1
ATOM 539 N N . ASP A 1 73 ? 24.269 14.275 -27.169 1.00 92.25 73 ASP A N 1
ATOM 540 C CA . ASP A 1 73 ? 24.175 15.639 -26.653 1.00 92.25 73 ASP A CA 1
ATOM 541 C C . ASP A 1 73 ? 22.903 15.844 -25.816 1.00 92.25 73 ASP A C 1
ATOM 543 O O . ASP A 1 73 ? 22.982 16.452 -24.745 1.00 92.25 73 ASP A O 1
ATOM 547 N N . ASP A 1 74 ? 21.790 15.220 -26.206 1.00 91.81 74 ASP A N 1
ATOM 548 C CA . ASP A 1 74 ? 20.545 15.199 -25.428 1.00 91.81 74 ASP A CA 1
ATOM 549 C C . ASP A 1 74 ? 20.746 14.502 -24.066 1.00 91.81 74 ASP A C 1
ATOM 551 O O . ASP A 1 74 ? 20.407 15.058 -23.020 1.00 91.81 74 ASP A O 1
ATOM 555 N N . ILE A 1 75 ? 21.404 13.334 -24.027 1.00 92.69 75 ILE A N 1
ATOM 556 C CA . ILE A 1 75 ? 21.714 12.635 -22.763 1.00 92.69 75 ILE A CA 1
ATOM 557 C C . ILE A 1 75 ? 22.656 13.458 -21.876 1.00 92.69 75 ILE A C 1
ATOM 559 O O . ILE A 1 75 ? 22.492 13.486 -20.653 1.00 92.69 75 ILE A O 1
ATOM 563 N N . LYS A 1 76 ? 23.645 14.156 -22.454 1.00 91.25 76 LYS A N 1
ATOM 564 C CA . LYS A 1 76 ? 24.504 15.067 -21.676 1.00 91.25 76 LYS A CA 1
ATOM 565 C C . LYS A 1 76 ? 23.684 16.187 -21.040 1.00 91.25 76 LYS A C 1
ATOM 567 O O . LYS A 1 76 ? 23.954 16.529 -19.889 1.00 91.25 76 LYS A O 1
ATOM 572 N N . LEU A 1 77 ? 22.704 16.731 -21.762 1.00 90.75 77 LEU A N 1
ATOM 573 C CA . LEU A 1 77 ? 21.815 17.771 -21.252 1.00 90.75 77 LEU A CA 1
ATOM 574 C C . LEU A 1 77 ? 20.905 17.242 -20.134 1.00 90.75 77 LEU A C 1
ATOM 576 O O . LEU A 1 77 ? 20.742 17.930 -19.129 1.00 90.75 77 LEU A O 1
ATOM 580 N N . LEU A 1 78 ? 20.387 16.015 -20.258 1.00 89.75 78 LEU A N 1
ATOM 581 C CA . LEU A 1 78 ? 19.591 15.356 -19.213 1.00 89.75 78 LEU A CA 1
ATOM 582 C C . LEU A 1 78 ? 20.401 15.109 -17.933 1.00 89.75 78 LEU A C 1
ATOM 584 O O . LEU A 1 78 ? 19.929 15.372 -16.830 1.00 89.75 78 LEU A O 1
ATOM 588 N N . LEU A 1 79 ? 21.642 14.631 -18.066 1.00 89.00 79 LEU A N 1
ATOM 589 C CA . LEU A 1 79 ? 22.523 14.367 -16.923 1.00 89.00 79 LEU A CA 1
ATOM 590 C C . LEU A 1 79 ? 23.032 15.655 -16.259 1.00 89.00 79 LEU A C 1
ATOM 592 O O . LEU A 1 79 ? 23.245 15.685 -15.042 1.00 89.00 79 LEU A O 1
ATOM 596 N N . LYS A 1 80 ? 23.270 16.703 -17.057 1.00 87.19 80 LYS A N 1
ATOM 597 C CA . LYS A 1 80 ? 23.846 17.985 -16.630 1.00 87.19 80 LYS A CA 1
ATOM 598 C C . LYS A 1 80 ? 23.117 19.157 -17.309 1.00 87.19 80 LYS A C 1
ATOM 600 O O . LYS A 1 80 ? 23.662 19.765 -18.235 1.00 87.19 80 LYS A O 1
ATOM 605 N N . PRO A 1 81 ? 21.910 19.518 -16.841 1.00 86.12 81 PRO A N 1
ATOM 606 C CA . PRO A 1 81 ? 21.156 20.624 -17.410 1.00 86.12 81 PRO A CA 1
ATOM 607 C C . PRO A 1 81 ? 21.888 21.953 -17.215 1.00 86.12 81 PRO A C 1
ATOM 609 O O . PRO A 1 81 ? 22.506 22.219 -16.176 1.00 86.12 81 PRO A O 1
ATOM 612 N N . ARG A 1 82 ? 21.835 22.807 -18.239 1.00 80.25 82 ARG A N 1
ATOM 613 C CA . ARG A 1 82 ? 22.509 24.110 -18.236 1.00 80.25 82 ARG A CA 1
ATOM 614 C C . ARG A 1 82 ? 21.760 25.100 -17.340 1.00 80.25 82 ARG A C 1
ATOM 616 O O . ARG A 1 82 ? 20.536 25.190 -17.389 1.00 80.25 82 ARG A O 1
ATOM 623 N N . ARG A 1 83 ? 22.487 25.896 -16.549 1.00 79.31 83 ARG A N 1
ATOM 624 C CA . ARG A 1 83 ? 21.881 27.000 -15.783 1.00 79.31 83 ARG A CA 1
ATOM 625 C C . ARG A 1 83 ? 21.364 28.102 -16.722 1.00 79.31 83 ARG A C 1
ATOM 627 O O . ARG A 1 83 ? 21.985 28.397 -17.741 1.00 79.31 83 ARG A O 1
ATOM 634 N N . LYS A 1 84 ? 20.261 28.766 -16.336 1.00 74.50 84 LYS A N 1
ATOM 635 C CA . LYS A 1 84 ? 19.669 29.907 -17.074 1.00 74.50 84 LYS A CA 1
ATOM 636 C C . LYS A 1 84 ? 20.671 31.054 -17.286 1.00 74.50 84 LYS A C 1
ATOM 638 O O . LYS A 1 84 ? 20.699 31.677 -18.341 1.00 74.50 84 LYS A O 1
ATOM 643 N N . LYS A 1 85 ? 21.531 31.303 -16.294 1.00 73.06 85 LYS A N 1
ATOM 644 C CA . LYS A 1 85 ? 22.707 32.176 -16.412 1.00 73.06 85 LYS A CA 1
ATOM 645 C C . LYS A 1 85 ? 23.859 31.283 -16.871 1.00 73.06 85 LYS A C 1
ATOM 647 O O . LYS A 1 85 ? 24.181 30.336 -16.168 1.00 73.06 85 LYS A O 1
ATOM 652 N N . LYS A 1 86 ? 24.407 31.539 -18.063 1.00 68.62 86 LYS A N 1
ATOM 653 C CA . LYS A 1 86 ? 25.209 30.633 -18.922 1.00 68.62 86 LYS A CA 1
ATOM 654 C C . LYS A 1 86 ? 26.428 29.919 -18.292 1.00 68.62 86 LYS A C 1
ATOM 656 O O . LYS A 1 86 ? 27.073 29.148 -19.004 1.00 68.62 86 LYS A O 1
ATOM 661 N N . THR A 1 87 ? 26.740 30.146 -17.021 1.00 70.94 87 THR A N 1
ATOM 662 C CA . THR A 1 87 ? 27.861 29.579 -16.266 1.00 70.94 87 THR A CA 1
ATOM 663 C C . THR A 1 87 ? 27.414 28.436 -15.347 1.00 70.94 87 THR A C 1
ATOM 665 O O . THR A 1 87 ? 26.657 28.633 -14.398 1.00 70.94 87 THR A O 1
ATOM 668 N N . GLY A 1 88 ? 27.936 27.232 -15.603 1.00 76.19 88 GLY A N 1
ATOM 669 C CA . GLY A 1 88 ? 27.769 26.048 -14.752 1.00 76.19 88 GLY A CA 1
ATOM 670 C C . GLY A 1 88 ? 26.528 25.189 -15.036 1.00 76.19 88 GLY A C 1
ATOM 671 O O . GLY A 1 88 ? 25.681 25.514 -15.873 1.00 76.19 88 GLY A O 1
ATOM 672 N N . TYR A 1 89 ? 26.435 24.072 -14.309 1.00 80.88 89 TYR A N 1
ATOM 673 C CA . TYR A 1 89 ? 25.371 23.068 -14.432 1.00 80.88 89 TYR A CA 1
ATOM 674 C C . TYR A 1 89 ? 24.458 23.061 -13.201 1.00 80.88 89 TYR A C 1
ATOM 676 O O . TYR A 1 89 ? 24.866 23.446 -12.097 1.00 80.88 89 TYR A O 1
ATOM 684 N N . LEU A 1 90 ? 23.205 22.657 -13.397 1.00 78.75 90 LEU A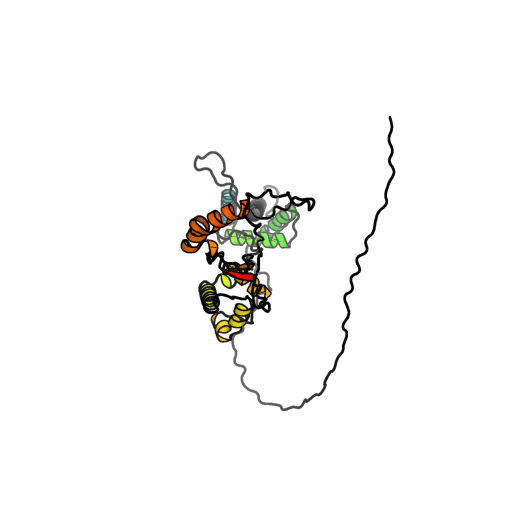 N 1
ATOM 685 C CA . LEU A 1 90 ? 22.293 22.301 -12.315 1.00 78.75 90 LEU A CA 1
ATOM 686 C C . LEU A 1 90 ? 22.456 20.808 -12.002 1.00 78.75 90 LEU A C 1
ATOM 688 O O . LEU A 1 90 ? 22.760 20.005 -12.886 1.00 78.75 90 LEU A O 1
ATOM 692 N N . TRP A 1 91 ? 22.263 20.434 -10.740 1.00 72.75 91 TRP A N 1
ATOM 693 C CA . TRP A 1 91 ? 22.146 19.027 -10.385 1.00 72.75 91 TRP A CA 1
ATOM 694 C C . TRP A 1 91 ? 20.812 18.483 -10.907 1.00 72.75 91 TRP A C 1
ATOM 696 O O . TRP A 1 91 ? 19.754 18.944 -10.486 1.00 72.75 91 TRP A O 1
ATOM 706 N N . ALA A 1 92 ? 20.857 17.534 -11.846 1.00 77.06 92 ALA A N 1
ATOM 707 C CA . ALA A 1 92 ? 19.656 16.859 -12.323 1.00 77.06 92 ALA A CA 1
ATOM 708 C C . ALA A 1 92 ? 19.082 15.972 -11.208 1.00 77.06 92 ALA A C 1
ATOM 710 O O . ALA A 1 92 ? 19.764 15.060 -10.730 1.00 77.06 92 ALA A O 1
ATOM 711 N N . ILE A 1 93 ? 17.836 16.234 -10.809 1.00 81.12 93 ILE A N 1
ATOM 712 C CA . ILE A 1 93 ? 17.084 15.382 -9.885 1.00 81.12 93 ILE A CA 1
ATOM 713 C C . ILE A 1 93 ? 16.565 14.192 -10.700 1.00 81.12 93 ILE A C 1
ATOM 715 O O . ILE A 1 93 ? 15.478 14.236 -11.264 1.00 81.12 93 ILE A O 1
ATOM 719 N N . LEU A 1 94 ? 17.391 13.155 -10.829 1.00 84.75 94 LEU A N 1
ATOM 720 C CA . LEU A 1 94 ? 17.048 11.902 -11.503 1.00 84.75 94 LEU A CA 1
ATOM 721 C C . LEU A 1 94 ? 17.102 10.756 -10.487 1.00 84.75 94 LEU A C 1
ATOM 723 O O . LEU A 1 94 ? 18.028 10.742 -9.667 1.00 84.75 94 LEU A O 1
ATOM 727 N N . PRO A 1 95 ? 16.186 9.770 -10.556 1.00 86.88 95 PRO A N 1
ATOM 728 C CA . PRO A 1 95 ? 16.313 8.538 -9.786 1.00 86.88 95 PRO A CA 1
ATOM 729 C C . PRO A 1 95 ? 17.708 7.916 -9.989 1.00 86.88 95 PRO A C 1
ATOM 731 O O . PRO A 1 95 ? 18.174 7.868 -11.135 1.00 86.88 95 PRO A O 1
ATOM 734 N N . PRO A 1 96 ? 18.383 7.424 -8.931 1.00 86.38 96 PRO A N 1
ATOM 735 C CA . PRO A 1 96 ? 19.762 6.932 -9.021 1.00 86.38 96 PRO A CA 1
ATOM 736 C C . PRO A 1 96 ? 19.982 5.910 -10.143 1.00 86.38 96 PRO A C 1
ATOM 738 O O . PRO A 1 96 ? 20.925 6.036 -10.923 1.00 86.38 96 PRO A O 1
ATOM 741 N N . MET A 1 97 ? 19.052 4.964 -10.299 1.00 87.19 97 MET A N 1
ATOM 742 C CA . MET A 1 97 ? 19.105 3.960 -11.365 1.00 87.19 97 MET A CA 1
ATOM 743 C C . MET A 1 97 ? 18.940 4.540 -12.767 1.00 87.19 97 MET A C 1
ATOM 745 O O . MET A 1 97 ? 19.644 4.127 -13.687 1.00 87.19 97 MET A O 1
ATOM 749 N N . LEU A 1 98 ? 18.025 5.497 -12.950 1.00 90.25 98 LEU A N 1
ATOM 750 C CA . LEU A 1 98 ? 17.845 6.151 -14.244 1.00 90.25 98 LEU A CA 1
ATOM 751 C C . LEU A 1 98 ? 19.125 6.893 -14.638 1.00 90.25 98 LEU A C 1
ATOM 753 O O . LEU A 1 98 ? 19.591 6.788 -15.771 1.00 90.25 98 LEU A O 1
ATOM 757 N N . ARG A 1 99 ? 19.734 7.593 -13.677 1.00 90.88 99 ARG A N 1
ATOM 758 C CA . ARG A 1 99 ? 20.998 8.302 -13.873 1.00 90.88 99 ARG A CA 1
ATOM 759 C C . ARG A 1 99 ? 22.130 7.359 -14.280 1.00 90.88 99 ARG A C 1
ATOM 761 O O . ARG A 1 99 ? 22.843 7.646 -15.236 1.00 90.88 99 ARG A O 1
ATOM 768 N N . GLU A 1 100 ? 22.273 6.232 -13.590 1.00 91.69 100 GLU A N 1
ATOM 769 C CA . GLU A 1 100 ? 23.272 5.203 -13.900 1.00 91.69 100 GLU A CA 1
ATOM 770 C C . GLU A 1 100 ? 23.074 4.620 -15.309 1.00 91.69 100 GLU A C 1
ATOM 772 O O . GLU A 1 100 ? 24.035 4.473 -16.067 1.00 91.69 100 GLU A O 1
ATOM 777 N N . ARG A 1 101 ? 21.826 4.335 -15.700 1.00 93.38 101 ARG A N 1
ATOM 778 C CA . ARG A 1 101 ? 21.497 3.846 -17.049 1.00 93.38 101 ARG A CA 1
ATOM 779 C C . ARG A 1 101 ? 21.814 4.889 -18.124 1.00 93.38 101 ARG A C 1
ATOM 781 O O . ARG A 1 101 ? 22.430 4.540 -19.129 1.00 93.38 101 ARG A O 1
ATOM 788 N N . LEU A 1 102 ? 21.488 6.162 -17.892 1.00 94.00 102 LEU A N 1
ATOM 789 C CA . LEU A 1 102 ? 21.811 7.263 -18.808 1.00 94.00 102 LEU A CA 1
ATOM 790 C C . LEU A 1 102 ? 23.323 7.482 -18.960 1.00 94.00 102 LEU A C 1
ATOM 792 O O . LEU A 1 102 ? 23.804 7.687 -20.072 1.00 94.00 102 LEU A O 1
ATOM 796 N N . GLU A 1 103 ? 24.094 7.387 -17.875 1.00 94.25 103 GLU A N 1
ATOM 797 C CA . GLU A 1 103 ? 25.564 7.446 -17.915 1.00 94.25 103 GLU A CA 1
ATOM 798 C C . GLU A 1 103 ? 26.155 6.320 -18.781 1.00 94.25 103 GLU A C 1
ATOM 800 O O . GLU A 1 103 ? 27.057 6.547 -19.594 1.00 94.25 103 GLU A O 1
ATOM 805 N N . ARG A 1 104 ? 25.591 5.114 -18.685 1.00 94.56 104 ARG A N 1
ATOM 806 C CA . ARG A 1 104 ? 25.997 3.960 -19.500 1.00 94.56 104 ARG A CA 1
ATOM 807 C C . ARG A 1 104 ? 25.615 4.116 -20.969 1.00 94.56 104 ARG A C 1
ATOM 809 O O . ARG A 1 104 ? 26.423 3.809 -21.843 1.00 94.56 104 ARG A O 1
ATOM 816 N N . MET A 1 105 ? 24.419 4.633 -21.255 1.00 95.12 105 MET A N 1
ATOM 817 C CA . MET A 1 105 ? 23.997 4.964 -22.623 1.00 95.12 105 MET A CA 1
ATOM 818 C C . MET A 1 105 ? 24.904 6.041 -23.227 1.00 95.12 105 MET A C 1
ATOM 820 O O . MET A 1 105 ? 25.351 5.899 -24.364 1.00 95.12 105 MET A O 1
ATOM 824 N N . ARG A 1 106 ? 25.260 7.074 -22.448 1.00 95.25 106 ARG A N 1
ATOM 825 C CA . ARG A 1 106 ? 26.234 8.100 -22.851 1.00 95.25 106 ARG A CA 1
ATOM 826 C C . ARG A 1 106 ? 27.567 7.467 -23.243 1.00 95.25 106 ARG A C 1
ATOM 828 O O . ARG A 1 106 ? 28.133 7.832 -24.272 1.00 95.25 106 ARG A O 1
ATOM 835 N N . LEU A 1 107 ? 28.066 6.534 -22.428 1.00 94.44 107 LEU A N 1
ATOM 836 C CA . LEU A 1 107 ? 29.330 5.849 -22.685 1.00 94.44 107 LEU A CA 1
ATOM 837 C C . LEU A 1 107 ? 29.264 4.992 -23.957 1.00 94.44 107 LEU A C 1
ATOM 839 O O . LEU A 1 107 ? 30.185 5.072 -24.762 1.00 94.44 107 LEU A O 1
ATOM 843 N N . LEU A 1 108 ? 28.172 4.256 -24.190 1.00 94.19 108 LEU A N 1
ATOM 844 C CA . LEU A 1 108 ? 27.964 3.496 -25.431 1.00 94.19 108 LEU A CA 1
ATOM 845 C C . LEU A 1 108 ? 27.965 4.398 -26.673 1.00 94.19 108 LEU A C 1
ATOM 847 O O . LEU A 1 108 ? 28.652 4.119 -27.654 1.00 94.19 108 LEU A O 1
ATOM 851 N N . LEU A 1 109 ? 27.201 5.491 -26.648 1.00 93.12 109 LEU A N 1
ATOM 852 C CA . LEU A 1 109 ? 27.133 6.411 -27.785 1.00 93.12 109 LEU A CA 1
ATOM 853 C C . LEU A 1 109 ? 28.509 7.018 -28.087 1.00 93.12 109 LEU A C 1
ATOM 855 O O . LEU A 1 109 ? 28.898 7.126 -29.250 1.00 93.12 109 LEU A O 1
ATOM 859 N N . TRP A 1 110 ? 29.268 7.372 -27.046 1.00 93.06 110 TRP A N 1
ATOM 860 C CA . TRP A 1 110 ? 30.622 7.896 -27.197 1.00 93.06 110 TRP A CA 1
ATOM 861 C C . TRP A 1 110 ? 31.592 6.855 -27.773 1.00 93.06 110 TRP A C 1
ATOM 863 O O . TRP A 1 110 ? 32.283 7.162 -28.744 1.00 93.06 110 TRP A O 1
ATOM 873 N N . THR A 1 111 ? 31.608 5.625 -27.244 1.00 90.69 111 THR A N 1
ATOM 874 C CA . THR A 1 111 ? 32.491 4.552 -27.738 1.00 90.69 111 THR A CA 1
ATOM 875 C C . THR A 1 111 ? 32.165 4.161 -29.178 1.00 90.69 111 THR A C 1
ATOM 877 O O . THR A 1 111 ? 33.078 3.896 -29.958 1.00 90.69 111 THR A O 1
ATOM 880 N N . PHE A 1 112 ? 30.888 4.170 -29.568 1.00 90.31 112 PHE A N 1
ATOM 881 C CA . PHE A 1 112 ? 30.484 3.935 -30.953 1.00 90.31 112 PHE A CA 1
ATOM 882 C C . PHE A 1 112 ? 30.964 5.053 -31.887 1.00 90.31 112 PHE A C 1
ATOM 884 O O . PHE A 1 112 ? 31.591 4.756 -32.903 1.00 90.31 112 PHE A O 1
ATOM 891 N N . ILE A 1 113 ? 30.737 6.326 -31.536 1.00 88.75 113 ILE A N 1
ATOM 892 C CA . ILE A 1 113 ? 31.205 7.467 -32.342 1.00 88.75 113 ILE A CA 1
ATOM 893 C C . ILE A 1 113 ? 32.723 7.410 -32.507 1.00 88.75 113 ILE A C 1
ATOM 895 O O . ILE A 1 113 ? 33.221 7.585 -33.618 1.00 88.75 113 ILE A O 1
ATOM 899 N N . ASP A 1 114 ? 33.456 7.135 -31.428 1.00 86.00 114 ASP A N 1
ATOM 900 C CA . ASP A 1 114 ? 34.915 7.087 -31.454 1.00 86.00 114 ASP A CA 1
ATOM 901 C C . ASP A 1 114 ? 35.448 5.979 -32.373 1.00 86.00 114 ASP A C 1
ATOM 903 O O . ASP A 1 114 ? 36.309 6.240 -33.211 1.00 86.00 114 ASP A O 1
ATOM 907 N N . ARG A 1 115 ? 34.840 4.786 -32.329 1.00 82.75 115 ARG A N 1
ATOM 908 C CA . ARG A 1 115 ? 35.176 3.655 -33.218 1.00 82.75 115 ARG A CA 1
ATOM 909 C C . ARG A 1 115 ? 34.842 3.892 -34.685 1.00 82.75 115 ARG A C 1
ATOM 911 O O . ARG A 1 115 ? 35.435 3.265 -35.555 1.00 82.75 115 ARG A O 1
ATOM 918 N N . THR A 1 116 ? 33.881 4.765 -34.976 1.00 76.69 116 THR A N 1
ATOM 919 C CA . THR A 1 116 ? 33.497 5.093 -36.359 1.00 76.69 116 THR A CA 1
ATOM 920 C C . THR A 1 116 ? 34.357 6.186 -36.996 1.00 76.69 116 THR A C 1
ATOM 922 O O . THR A 1 116 ? 34.219 6.439 -38.194 1.00 76.69 116 THR A O 1
ATOM 925 N N . LYS A 1 117 ? 35.256 6.832 -36.238 1.00 75.38 117 LYS A N 1
ATOM 926 C CA . LYS A 1 117 ? 36.191 7.816 -36.796 1.00 75.38 117 LYS A CA 1
ATOM 927 C C . LYS A 1 117 ? 37.231 7.112 -37.680 1.00 75.38 117 LYS A C 1
ATOM 929 O O . LYS A 1 117 ? 37.796 6.106 -37.254 1.00 75.38 117 LYS A O 1
ATOM 934 N N . PRO A 1 118 ? 37.541 7.639 -38.877 1.00 64.12 118 PRO A N 1
ATOM 935 C CA . PRO A 1 118 ? 38.650 7.127 -39.671 1.00 64.12 118 PRO A CA 1
ATOM 936 C C . PRO A 1 118 ? 39.965 7.447 -38.948 1.00 64.12 118 PRO A C 1
ATOM 938 O O . PRO A 1 118 ? 40.358 8.609 -38.836 1.00 64.12 118 PRO A O 1
ATOM 941 N N . THR A 1 119 ? 40.643 6.433 -38.416 1.00 61.59 119 THR A N 1
ATOM 942 C CA . THR A 1 119 ? 41.995 6.589 -37.871 1.00 61.59 119 THR A CA 1
ATOM 943 C C . THR A 1 119 ? 43.006 6.604 -39.020 1.00 61.59 119 THR A C 1
ATOM 945 O O . THR A 1 119 ? 42.889 5.845 -39.976 1.00 61.59 119 THR A O 1
ATOM 948 N N . ARG A 1 120 ? 44.025 7.475 -38.944 1.00 55.78 120 ARG A N 1
ATOM 949 C CA . ARG A 1 120 ? 45.060 7.628 -39.996 1.00 55.78 120 ARG A CA 1
ATOM 950 C C . ARG A 1 120 ? 45.918 6.372 -40.212 1.00 55.78 120 ARG A C 1
ATOM 952 O O . ARG A 1 120 ? 46.659 6.322 -41.186 1.00 55.78 120 ARG A O 1
ATOM 959 N N . THR A 1 121 ? 45.830 5.391 -39.316 1.00 59.44 121 THR A N 1
ATOM 960 C CA . THR A 1 121 ? 46.780 4.273 -39.220 1.00 59.44 121 THR A CA 1
ATOM 961 C C . THR A 1 121 ? 46.112 2.900 -39.304 1.00 59.44 121 THR A C 1
ATOM 963 O O . THR A 1 121 ? 46.815 1.901 -39.411 1.00 59.44 121 THR A O 1
ATOM 966 N N . GLN A 1 122 ? 44.778 2.812 -39.266 1.00 56.03 122 GLN A N 1
ATOM 967 C CA . GLN A 1 122 ? 44.067 1.538 -39.393 1.00 56.03 122 GLN A CA 1
ATOM 968 C C . GLN A 1 122 ? 42.951 1.654 -40.427 1.00 56.03 122 GLN A C 1
ATOM 970 O O . GLN A 1 122 ? 42.228 2.647 -40.473 1.00 56.03 122 GLN A O 1
ATOM 975 N N . GLY A 1 123 ? 42.838 0.641 -41.289 1.00 57.84 123 GLY A N 1
ATOM 976 C CA . GLY A 1 123 ? 41.755 0.544 -42.263 1.00 57.84 123 GLY A CA 1
ATOM 977 C C . GLY A 1 123 ? 40.377 0.594 -41.596 1.00 57.84 123 GLY A C 1
ATOM 978 O O . GLY A 1 123 ? 40.240 0.437 -40.382 1.00 57.84 123 GLY A O 1
ATOM 979 N N . ARG A 1 124 ? 39.334 0.817 -42.404 1.00 57.28 124 ARG A N 1
ATOM 980 C CA . ARG A 1 124 ? 37.942 0.880 -41.935 1.00 57.28 124 ARG A CA 1
ATOM 981 C C . ARG A 1 124 ? 37.636 -0.355 -41.071 1.00 57.28 124 ARG A C 1
ATOM 983 O O . ARG A 1 124 ? 37.815 -1.472 -41.559 1.00 57.28 124 ARG A O 1
ATOM 990 N N . PRO A 1 125 ? 37.188 -0.192 -39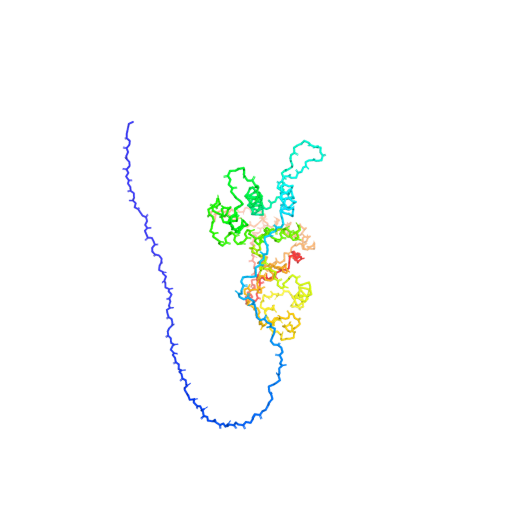.817 1.00 58.97 125 PRO A N 1
ATOM 991 C CA . PRO A 1 125 ? 37.088 -1.327 -38.916 1.00 58.97 125 PRO A CA 1
ATOM 992 C C . PRO A 1 125 ? 35.998 -2.296 -39.410 1.00 58.97 125 PRO A C 1
ATOM 994 O O . PRO A 1 125 ? 34.826 -1.936 -39.549 1.00 58.97 125 PRO A O 1
ATOM 997 N N . CYS A 1 126 ? 36.412 -3.526 -39.731 1.00 55.12 126 CYS A N 1
ATOM 998 C CA . CYS A 1 126 ? 35.550 -4.585 -40.257 1.00 55.12 126 CYS A CA 1
ATOM 999 C C . CYS A 1 126 ? 34.760 -5.230 -39.113 1.00 55.12 126 CYS A C 1
ATOM 1001 O O . CYS A 1 126 ? 35.330 -5.896 -38.255 1.00 55.12 126 CYS A O 1
ATOM 1003 N N . GLY A 1 127 ? 33.444 -5.008 -39.084 1.00 63.00 127 GLY A N 1
ATOM 1004 C CA . GLY A 1 127 ? 32.534 -5.644 -38.131 1.00 63.00 127 GLY A CA 1
ATOM 1005 C C . GLY A 1 127 ? 31.430 -4.718 -37.600 1.00 63.00 127 GLY A C 1
ATOM 1006 O O . GLY A 1 127 ? 31.455 -3.505 -37.831 1.00 63.00 127 GLY A O 1
ATOM 1007 N N . PRO A 1 128 ? 30.439 -5.275 -36.879 1.00 72.38 128 PRO A N 1
ATOM 1008 C CA . PRO A 1 128 ? 29.323 -4.527 -36.307 1.00 72.38 128 PRO A CA 1
ATOM 1009 C C . PRO A 1 128 ? 29.785 -3.659 -35.127 1.00 72.38 128 PRO A C 1
ATOM 1011 O O . PRO A 1 128 ? 29.710 -4.050 -33.958 1.00 72.38 128 PRO A O 1
ATOM 1014 N N . GLN A 1 129 ? 30.238 -2.442 -35.446 1.00 83.88 129 GLN A N 1
ATOM 1015 C CA . GLN A 1 129 ? 30.801 -1.481 -34.489 1.00 83.88 129 GLN A CA 1
ATOM 1016 C C . GLN A 1 129 ? 29.888 -1.236 -33.287 1.00 83.88 129 GLN A C 1
ATOM 1018 O O . GLN A 1 129 ? 30.359 -1.201 -32.154 1.00 83.88 129 GLN A O 1
ATOM 1023 N N . TRP A 1 130 ? 28.576 -1.170 -33.517 1.00 87.69 130 TRP A N 1
ATOM 1024 C CA . TRP A 1 130 ? 27.573 -0.987 -32.470 1.00 87.69 130 TRP A CA 1
ATOM 1025 C C . TRP A 1 130 ? 27.587 -2.104 -31.415 1.00 87.69 130 TRP A C 1
ATOM 1027 O O . TRP A 1 130 ? 27.630 -1.831 -30.216 1.00 87.69 130 TRP A O 1
ATOM 1037 N N . MET A 1 131 ? 27.603 -3.369 -31.850 1.00 87.81 131 MET A N 1
ATOM 1038 C CA . MET A 1 131 ? 27.597 -4.512 -30.932 1.00 87.81 131 MET A CA 1
ATOM 1039 C C . MET A 1 131 ? 28.902 -4.581 -30.143 1.00 87.81 131 MET A C 1
ATOM 1041 O O . MET A 1 131 ? 28.874 -4.727 -28.922 1.00 87.81 131 MET A O 1
ATOM 1045 N N . SER A 1 132 ? 30.035 -4.367 -30.814 1.00 87.69 132 SER A N 1
ATOM 1046 C CA . SER A 1 132 ? 31.337 -4.326 -30.145 1.00 87.69 132 SER A CA 1
ATOM 1047 C C . SER A 1 132 ? 31.421 -3.202 -29.103 1.00 87.69 132 SER A C 1
ATOM 1049 O O . SER A 1 132 ? 31.964 -3.415 -28.020 1.00 87.69 132 SER A O 1
ATOM 1051 N N . ALA A 1 133 ? 30.875 -2.016 -29.404 1.00 90.25 133 ALA A N 1
ATOM 1052 C CA . ALA A 1 133 ? 30.860 -0.873 -28.498 1.00 90.25 133 ALA A CA 1
ATOM 1053 C C . ALA A 1 133 ? 29.999 -1.175 -27.266 1.00 90.25 133 ALA A C 1
ATOM 1055 O O . ALA A 1 133 ? 30.445 -0.964 -26.141 1.00 90.25 133 ALA A O 1
ATOM 1056 N N . SER A 1 134 ? 28.817 -1.767 -27.472 1.00 93.06 134 SER A N 1
ATOM 1057 C CA . SER A 1 134 ? 27.914 -2.160 -26.384 1.00 93.06 134 SER A CA 1
ATOM 1058 C C . SER A 1 134 ? 28.514 -3.208 -25.454 1.00 93.06 134 SER A C 1
ATOM 1060 O O . SER A 1 134 ? 28.363 -3.100 -24.238 1.00 93.06 134 SER A O 1
ATOM 1062 N N . LEU A 1 135 ? 29.239 -4.183 -26.008 1.00 93.19 135 LEU A N 1
ATOM 1063 C CA . LEU A 1 135 ? 29.882 -5.231 -25.230 1.00 93.19 135 LEU A CA 1
ATOM 1064 C C . LEU A 1 135 ? 31.036 -4.658 -24.404 1.00 93.19 135 LEU A C 1
ATOM 1066 O O . LEU A 1 135 ? 31.118 -4.928 -23.210 1.00 93.19 135 LEU A O 1
ATOM 1070 N N . THR A 1 136 ? 31.874 -3.801 -24.996 1.00 92.88 136 THR A N 1
ATOM 1071 C CA . THR A 1 136 ? 32.932 -3.108 -24.250 1.00 92.88 136 THR A CA 1
ATOM 1072 C C . THR A 1 136 ? 32.355 -2.247 -23.130 1.00 92.88 136 THR A C 1
ATOM 1074 O O . THR A 1 136 ? 32.832 -2.346 -22.007 1.00 92.88 136 THR A O 1
ATOM 1077 N N . THR A 1 137 ? 31.304 -1.466 -23.392 1.00 93.00 137 THR A N 1
ATOM 1078 C CA . THR A 1 137 ? 30.651 -0.648 -22.359 1.00 93.00 137 THR A CA 1
ATOM 1079 C C . THR A 1 137 ? 30.045 -1.503 -21.239 1.00 93.00 137 THR A C 1
ATOM 1081 O O . THR A 1 137 ? 30.145 -1.143 -20.069 1.00 93.00 137 THR A O 1
ATOM 1084 N N . ALA A 1 138 ? 29.449 -2.656 -21.553 1.00 93.19 138 ALA A N 1
ATOM 1085 C CA . ALA A 1 138 ? 28.968 -3.576 -20.524 1.00 93.19 138 ALA A CA 1
ATOM 1086 C C . ALA A 1 138 ? 30.123 -4.124 -19.667 1.00 93.19 138 ALA A C 1
ATOM 1088 O O . ALA A 1 138 ? 30.044 -4.066 -18.441 1.00 93.19 138 ALA A O 1
ATOM 1089 N N . HIS A 1 139 ? 31.220 -4.559 -20.296 1.00 93.44 139 HIS A N 1
ATOM 1090 C CA . HIS A 1 139 ? 32.405 -5.053 -19.590 1.00 93.44 139 HIS A CA 1
ATOM 1091 C C . HIS A 1 139 ? 33.068 -3.988 -18.710 1.00 93.44 139 HIS A C 1
ATOM 1093 O O . HIS A 1 139 ? 33.448 -4.305 -17.588 1.00 93.44 139 HIS A O 1
ATOM 1099 N N . THR A 1 140 ? 33.147 -2.724 -19.150 1.00 93.00 140 THR A N 1
ATOM 1100 C CA . THR A 1 140 ? 33.681 -1.625 -18.315 1.00 93.00 140 THR A CA 1
ATOM 1101 C C . THR A 1 140 ? 32.859 -1.370 -17.052 1.00 93.00 140 THR A C 1
ATOM 1103 O O . THR A 1 140 ? 33.329 -0.707 -16.138 1.00 93.00 140 THR A O 1
ATOM 1106 N N . HIS A 1 141 ? 31.627 -1.878 -17.004 1.00 91.62 141 HIS A N 1
ATOM 1107 C CA . HIS A 1 141 ? 30.742 -1.807 -15.845 1.00 91.62 141 HIS A CA 1
ATOM 1108 C C . HIS A 1 141 ? 30.553 -3.165 -15.155 1.00 91.62 141 HIS A C 1
ATOM 1110 O O . HIS A 1 141 ? 29.567 -3.339 -14.439 1.00 91.62 141 HIS A O 1
ATOM 1116 N N . GLU A 1 142 ? 31.457 -4.122 -15.395 1.00 93.31 142 GLU A N 1
ATOM 1117 C CA . GLU A 1 142 ? 31.420 -5.468 -14.804 1.00 93.31 142 GLU A CA 1
ATOM 1118 C C . GLU A 1 142 ? 30.104 -6.210 -15.106 1.00 93.31 142 GLU A C 1
ATOM 1120 O O . GLU A 1 142 ? 29.588 -6.990 -14.305 1.00 93.31 142 GLU A O 1
ATOM 1125 N N . LYS A 1 143 ? 29.514 -5.947 -16.280 1.00 93.25 143 LYS A N 1
ATOM 1126 C CA . LYS A 1 143 ? 28.290 -6.601 -16.754 1.00 93.25 143 LYS A CA 1
ATOM 1127 C C . LYS A 1 143 ? 28.566 -7.505 -17.951 1.00 93.25 143 LYS A C 1
ATOM 1129 O O . LYS A 1 143 ? 29.482 -7.283 -18.736 1.00 93.25 143 LYS A O 1
ATOM 1134 N N . GLY A 1 144 ? 27.710 -8.513 -18.110 1.00 91.50 144 GLY A N 1
ATOM 1135 C CA . GLY A 1 144 ? 27.793 -9.484 -19.200 1.00 91.50 144 GLY A CA 1
ATOM 1136 C C . GLY A 1 144 ? 26.983 -9.125 -20.460 1.00 91.50 144 GLY A C 1
ATOM 1137 O O . GLY A 1 144 ? 26.319 -8.084 -20.524 1.00 91.50 144 GLY A O 1
ATOM 1138 N N . PRO A 1 145 ? 26.950 -10.033 -21.455 1.00 92.06 145 PRO A N 1
ATOM 1139 C CA . PRO A 1 145 ? 26.294 -9.825 -22.752 1.00 92.06 145 PRO A CA 1
ATOM 1140 C C . PRO A 1 145 ? 24.791 -9.516 -22.680 1.00 92.06 145 PRO A C 1
ATOM 1142 O O . PRO A 1 145 ? 24.252 -8.808 -23.529 1.00 92.06 145 PRO A O 1
ATOM 1145 N N . TYR A 1 146 ? 24.085 -10.024 -21.663 1.00 91.19 146 TYR A N 1
ATOM 1146 C CA . TYR A 1 146 ? 22.680 -9.674 -21.422 1.00 91.19 146 TYR A CA 1
ATOM 1147 C C . TYR A 1 146 ? 22.499 -8.166 -21.216 1.00 91.19 146 TYR A C 1
ATOM 1149 O O . TYR A 1 146 ? 21.625 -7.549 -21.822 1.00 91.19 146 TYR A O 1
ATOM 1157 N N . TYR A 1 147 ? 23.379 -7.562 -20.422 1.00 90.56 147 TYR A N 1
ATOM 1158 C CA . TYR A 1 147 ? 23.329 -6.136 -20.155 1.00 90.56 147 TYR A CA 1
ATOM 1159 C C . TYR A 1 147 ? 23.694 -5.311 -21.392 1.00 90.56 147 TYR A C 1
ATOM 1161 O O . TYR A 1 147 ? 23.069 -4.288 -21.644 1.00 90.56 147 TYR A O 1
ATOM 1169 N N . ALA A 1 148 ? 24.632 -5.785 -22.221 1.00 91.69 148 ALA A N 1
ATOM 1170 C CA . ALA A 1 148 ? 24.934 -5.159 -23.511 1.00 91.69 148 ALA A CA 1
ATOM 1171 C C . ALA A 1 148 ? 23.701 -5.116 -24.438 1.00 91.69 148 ALA A C 1
ATOM 1173 O O . ALA A 1 148 ? 23.462 -4.108 -25.108 1.00 91.69 148 ALA A O 1
ATOM 1174 N N . ARG A 1 149 ? 22.875 -6.176 -24.434 1.00 91.44 149 ARG A N 1
ATOM 1175 C CA . ARG A 1 149 ? 21.598 -6.217 -25.173 1.00 91.44 149 ARG A CA 1
ATOM 1176 C C . ARG A 1 149 ? 20.581 -5.218 -24.619 1.00 91.44 149 ARG A C 1
ATOM 1178 O O . ARG A 1 149 ? 20.001 -4.470 -25.402 1.00 91.44 149 ARG A O 1
ATOM 1185 N N . GLN A 1 150 ? 20.415 -5.158 -23.297 1.00 91.25 150 GLN A N 1
ATOM 1186 C CA . GLN A 1 150 ? 19.559 -4.164 -22.632 1.00 91.25 150 GLN A CA 1
ATOM 1187 C C . GLN A 1 150 ? 20.003 -2.733 -22.958 1.00 91.25 150 GLN A C 1
ATOM 1189 O O . GLN A 1 150 ? 19.197 -1.912 -23.381 1.00 91.25 150 GLN A O 1
ATOM 1194 N N . LEU A 1 151 ? 21.307 -2.466 -22.883 1.00 92.25 151 LEU A N 1
ATOM 1195 C CA . LEU A 1 151 ? 21.897 -1.175 -23.216 1.00 92.25 151 LEU A CA 1
ATOM 1196 C C . LEU A 1 151 ? 21.649 -0.788 -24.679 1.00 92.25 151 LEU A C 1
ATOM 1198 O O . LEU A 1 151 ? 21.281 0.351 -24.960 1.00 92.25 151 LEU A O 1
ATOM 1202 N N . CYS A 1 152 ? 21.792 -1.735 -25.612 1.00 92.62 152 CYS A N 1
ATOM 1203 C CA . CYS A 1 152 ? 21.416 -1.523 -27.009 1.00 92.62 152 CYS A CA 1
ATOM 1204 C C . CYS A 1 152 ? 19.929 -1.201 -27.157 1.00 92.62 152 CYS A C 1
ATOM 1206 O O . CYS A 1 152 ? 19.591 -0.319 -27.941 1.00 92.62 152 CYS A O 1
ATOM 1208 N N . SER A 1 153 ? 19.061 -1.909 -26.432 1.00 90.62 153 SER A N 1
ATOM 1209 C CA . SER A 1 153 ? 17.613 -1.702 -26.474 1.00 90.62 153 SER A CA 1
ATOM 1210 C C . SER A 1 153 ? 17.247 -0.302 -25.995 1.00 90.62 153 SER A C 1
ATOM 1212 O O . SER A 1 153 ? 16.658 0.454 -26.758 1.00 90.62 153 SER A O 1
ATOM 1214 N N . TRP A 1 154 ? 17.685 0.084 -24.793 1.00 93.50 154 TRP A N 1
ATOM 1215 C CA . TRP A 1 154 ? 17.434 1.414 -24.228 1.00 93.50 154 TRP A CA 1
ATOM 1216 C C . TRP A 1 154 ? 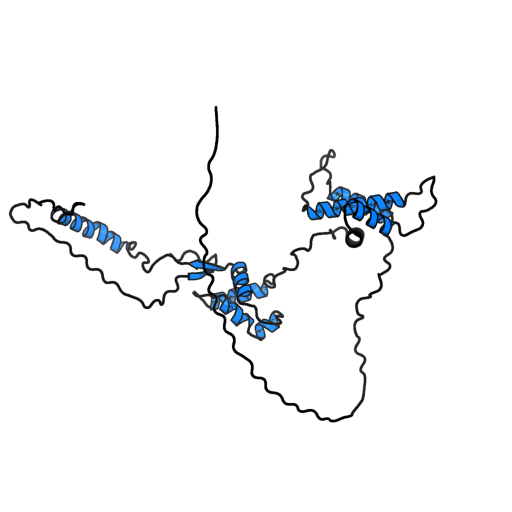17.980 2.530 -25.106 1.00 93.50 154 TRP A C 1
ATOM 1218 O O . TRP A 1 154 ? 17.319 3.535 -25.326 1.00 93.50 154 TRP A O 1
ATOM 1228 N N . THR A 1 155 ? 19.186 2.351 -25.645 1.00 92.81 155 THR A N 1
ATOM 1229 C CA . THR A 1 155 ? 19.798 3.377 -26.492 1.00 92.81 155 THR A CA 1
ATOM 1230 C C . THR A 1 155 ? 19.069 3.510 -27.826 1.00 92.81 155 THR A C 1
ATOM 1232 O O . THR A 1 155 ? 18.928 4.618 -28.328 1.00 92.81 155 THR A O 1
ATOM 1235 N N . LYS A 1 156 ? 18.575 2.410 -28.404 1.00 91.25 156 LYS A N 1
ATOM 1236 C CA . LYS A 1 156 ? 17.773 2.451 -29.637 1.00 91.25 156 LYS A CA 1
ATOM 1237 C C . LYS A 1 156 ? 16.379 3.036 -29.405 1.00 91.25 156 LYS A C 1
ATOM 1239 O O . LYS A 1 156 ? 15.944 3.821 -30.243 1.00 91.25 156 LYS A O 1
ATOM 1244 N N . ALA A 1 157 ? 15.731 2.686 -28.295 1.00 89.69 157 ALA A N 1
ATOM 1245 C CA . ALA A 1 157 ? 14.479 3.288 -27.838 1.00 89.69 157 ALA A CA 1
ATOM 1246 C C . ALA A 1 157 ? 14.639 4.809 -27.730 1.00 89.69 157 ALA A C 1
ATOM 1248 O O . ALA A 1 157 ? 14.036 5.537 -28.505 1.00 89.69 157 ALA A O 1
ATOM 1249 N N . PHE A 1 158 ? 15.635 5.265 -26.964 1.00 92.75 158 PHE A N 1
ATOM 1250 C CA . PHE A 1 158 ? 15.944 6.688 -26.816 1.00 92.75 158 PHE A CA 1
ATOM 1251 C C . PHE A 1 158 ? 16.320 7.399 -28.132 1.00 92.75 158 PHE A C 1
ATOM 1253 O O . PHE A 1 158 ? 16.128 8.603 -28.294 1.00 92.75 158 PHE A O 1
ATOM 1260 N N . ILE A 1 159 ? 16.936 6.691 -29.088 1.00 91.62 159 ILE A N 1
ATOM 1261 C CA . ILE A 1 159 ? 17.223 7.239 -30.424 1.00 91.62 159 ILE A CA 1
ATOM 1262 C C . ILE A 1 159 ? 15.943 7.431 -31.241 1.00 91.62 159 ILE A C 1
ATOM 1264 O O . ILE A 1 159 ? 15.885 8.372 -32.030 1.00 91.62 159 ILE A O 1
ATOM 1268 N N . SER A 1 160 ? 14.966 6.544 -31.062 1.00 90.38 160 SER A N 1
ATOM 1269 C CA . SER A 1 160 ? 13.697 6.5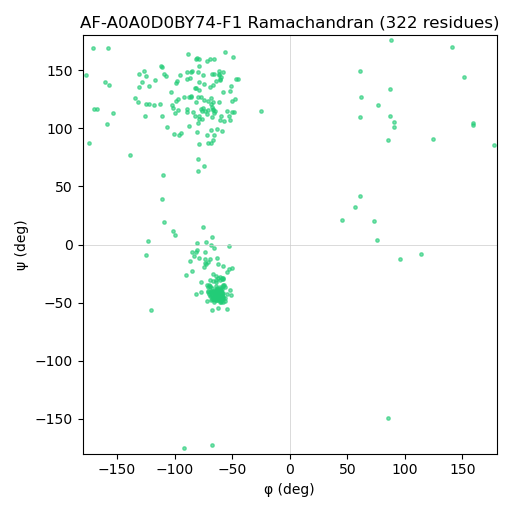52 -31.791 1.00 90.38 160 SER A CA 1
ATOM 1270 C C . SER A 1 160 ? 12.712 7.551 -31.181 1.00 90.38 160 SER A C 1
ATOM 1272 O O . SER A 1 160 ? 12.099 8.315 -31.920 1.00 90.38 160 SER A O 1
ATOM 1274 N N . ASP A 1 161 ? 12.630 7.586 -29.852 1.00 89.94 161 ASP A N 1
ATOM 1275 C CA . ASP A 1 161 ? 11.798 8.487 -29.062 1.00 89.94 161 ASP A CA 1
ATOM 1276 C C . ASP A 1 161 ? 12.621 9.075 -27.902 1.00 89.94 161 ASP A C 1
ATOM 1278 O O . ASP A 1 161 ? 13.235 8.351 -27.120 1.00 89.94 161 ASP A O 1
ATOM 1282 N N . ARG A 1 162 ? 12.653 10.408 -27.793 1.00 87.81 162 ARG A N 1
ATOM 1283 C CA . ARG A 1 162 ? 13.411 11.116 -26.749 1.00 87.81 162 ARG A CA 1
ATOM 1284 C C . ARG A 1 162 ? 12.758 11.048 -25.375 1.00 87.81 162 ARG A C 1
ATOM 1286 O O . ARG A 1 162 ? 13.465 11.239 -24.384 1.00 87.81 162 ARG A O 1
ATOM 1293 N N . ASP A 1 163 ? 11.467 10.747 -25.324 1.00 86.06 163 ASP A N 1
ATOM 1294 C CA . ASP A 1 163 ? 10.717 10.616 -24.080 1.00 86.06 163 ASP A CA 1
ATOM 1295 C C . ASP A 1 163 ? 10.812 9.188 -23.505 1.00 86.06 163 ASP A C 1
ATOM 1297 O O . ASP A 1 163 ? 10.577 8.970 -22.313 1.00 86.06 163 ASP A O 1
ATOM 1301 N N . GLU A 1 164 ? 11.273 8.219 -24.307 1.00 86.44 164 GLU A N 1
ATOM 1302 C CA . GLU A 1 164 ? 11.458 6.822 -23.905 1.00 86.44 164 GLU A CA 1
ATOM 1303 C C . GLU A 1 164 ? 12.767 6.622 -23.116 1.00 86.44 164 GLU A C 1
ATOM 1305 O O . GLU A 1 164 ? 13.782 6.089 -23.581 1.00 86.44 164 GLU A O 1
ATOM 1310 N N . LEU A 1 165 ? 12.752 7.093 -21.870 1.00 88.56 165 LEU A N 1
ATOM 1311 C CA . LEU A 1 165 ? 13.847 6.926 -20.921 1.00 88.56 165 LEU A CA 1
ATOM 1312 C C . LEU A 1 165 ? 13.829 5.523 -20.290 1.00 88.56 165 LEU A C 1
ATOM 1314 O O . LEU A 1 165 ? 12.762 4.958 -20.048 1.00 88.56 165 LEU A O 1
ATOM 1318 N N . PRO A 1 166 ? 14.998 4.955 -19.936 1.00 87.56 166 PRO A N 1
ATOM 1319 C CA . PRO A 1 166 ? 15.092 3.608 -19.381 1.00 87.56 166 PRO A CA 1
ATOM 1320 C C . PRO A 1 166 ? 14.727 3.595 -17.892 1.00 87.56 166 PRO A C 1
ATOM 1322 O O . PRO A 1 166 ? 15.562 3.293 -17.029 1.00 87.56 166 PRO A O 1
ATOM 1325 N N . PHE A 1 167 ? 13.481 3.936 -17.577 1.00 82.81 167 PHE A N 1
ATOM 1326 C CA . PHE A 1 167 ? 12.940 3.815 -16.234 1.00 82.81 167 PHE A CA 1
ATOM 1327 C C . PHE A 1 167 ? 12.962 2.362 -15.779 1.00 82.81 167 PHE A C 1
ATOM 1329 O O . PHE A 1 167 ? 12.914 1.414 -16.570 1.00 82.81 167 PHE A O 1
ATOM 1336 N N . ASP A 1 168 ? 13.114 2.177 -14.477 1.00 74.19 168 ASP A N 1
ATOM 1337 C CA . ASP A 1 168 ? 13.012 0.849 -13.917 1.00 74.19 168 ASP A CA 1
ATOM 1338 C C . ASP A 1 168 ? 11.543 0.451 -13.832 1.00 74.19 168 ASP A C 1
ATOM 1340 O O . ASP A 1 168 ? 10.771 1.083 -13.122 1.00 74.19 168 ASP A O 1
ATOM 1344 N N . LEU A 1 169 ? 11.155 -0.588 -14.572 1.00 63.03 169 LEU A N 1
ATOM 1345 C CA . LEU A 1 169 ? 9.826 -1.190 -14.450 1.00 63.03 169 LEU A CA 1
ATOM 1346 C C . LEU A 1 169 ? 9.749 -2.149 -13.252 1.00 63.03 169 LEU A C 1
ATOM 1348 O O . LEU A 1 169 ? 8.708 -2.768 -13.020 1.00 63.03 169 LEU A O 1
ATOM 1352 N N . TYR A 1 170 ? 10.833 -2.299 -12.485 1.00 51.25 170 TYR A N 1
ATOM 1353 C CA . TYR A 1 170 ? 10.835 -3.089 -11.259 1.00 51.25 170 TYR A CA 1
ATOM 1354 C C . TYR A 1 170 ? 9.807 -2.510 -10.279 1.00 51.25 170 TYR A C 1
ATOM 1356 O O . TYR A 1 170 ? 9.947 -1.403 -9.771 1.00 51.25 170 TYR A O 1
ATOM 1364 N N . GLY A 1 171 ? 8.729 -3.265 -10.055 1.00 51.00 171 GLY A N 1
ATOM 1365 C CA . GLY A 1 171 ? 7.594 -2.855 -9.224 1.00 51.00 171 GLY A CA 1
ATOM 1366 C C . GLY A 1 171 ? 6.402 -2.253 -9.979 1.00 51.00 171 GLY A C 1
ATOM 1367 O O . GLY A 1 171 ? 5.321 -2.189 -9.397 1.00 51.00 171 GLY A O 1
ATOM 1368 N N . ALA A 1 172 ? 6.539 -1.908 -11.266 1.00 52.56 172 ALA A N 1
ATOM 1369 C CA . ALA A 1 172 ? 5.434 -1.413 -12.100 1.00 52.56 172 ALA A CA 1
ATOM 1370 C C . ALA A 1 172 ? 4.411 -2.509 -12.453 1.00 52.56 172 ALA A C 1
ATOM 1372 O O . ALA A 1 172 ? 3.276 -2.213 -12.808 1.00 52.56 172 ALA A O 1
ATOM 1373 N N . SER A 1 173 ? 4.758 -3.788 -12.264 1.00 53.06 173 SER A N 1
ATOM 1374 C CA . SER A 1 173 ? 3.837 -4.925 -12.413 1.00 53.06 173 SER A CA 1
ATOM 1375 C C . SER A 1 173 ? 2.728 -4.980 -11.348 1.00 53.06 173 SER A C 1
ATOM 1377 O O . SER A 1 173 ? 1.999 -5.966 -11.266 1.00 53.06 173 SER A O 1
ATOM 1379 N N . LYS A 1 174 ? 2.614 -3.955 -10.498 1.00 54.22 174 LYS A N 1
ATOM 1380 C CA . LYS A 1 174 ? 1.585 -3.814 -9.466 1.00 54.22 174 LYS A CA 1
ATOM 1381 C C . LYS A 1 174 ? 0.602 -2.690 -9.797 1.00 54.22 174 LYS A C 1
ATOM 1383 O O . LYS A 1 174 ? 0.188 -1.973 -8.892 1.00 54.22 174 LYS A O 1
ATOM 1388 N N . ILE A 1 175 ? 0.214 -2.521 -11.061 1.00 56.47 175 ILE A N 1
ATOM 1389 C CA . ILE A 1 175 ? -1.019 -1.780 -11.359 1.00 56.47 175 ILE A CA 1
ATOM 1390 C C . ILE A 1 175 ? -2.154 -2.644 -10.798 1.00 56.47 175 ILE A C 1
ATOM 1392 O O . ILE A 1 175 ? -2.611 -3.595 -11.430 1.00 56.47 175 ILE A O 1
ATOM 1396 N N . SER A 1 176 ? -2.504 -2.418 -9.531 1.00 67.38 176 SER A N 1
ATOM 1397 C CA . SER A 1 176 ? -3.609 -3.115 -8.887 1.00 67.38 176 SER A CA 1
ATOM 1398 C C . SER A 1 176 ? -4.884 -2.804 -9.653 1.00 67.38 176 SER A C 1
ATOM 1400 O O . SER A 1 176 ? -5.092 -1.656 -10.033 1.00 67.38 176 SER A O 1
ATOM 1402 N N . LYS A 1 177 ? -5.774 -3.791 -9.817 1.00 77.81 177 LYS A N 1
ATOM 1403 C CA . LYS A 1 177 ? -7.113 -3.559 -10.387 1.00 77.81 177 LYS A CA 1
ATOM 1404 C C . LYS A 1 177 ? -7.889 -2.443 -9.674 1.00 77.81 177 LYS A C 1
ATOM 1406 O O . LYS A 1 177 ? -8.751 -1.838 -10.278 1.00 77.81 177 LYS A O 1
ATOM 1411 N N . LEU A 1 178 ? -7.524 -2.124 -8.432 1.00 81.62 178 LEU A N 1
ATOM 1412 C CA . LEU A 1 178 ? -8.029 -0.972 -7.681 1.00 81.62 178 LEU A CA 1
ATOM 1413 C C . LEU A 1 178 ? -7.633 0.407 -8.244 1.00 81.62 178 LEU A C 1
ATOM 1415 O O . LEU A 1 178 ? -8.043 1.407 -7.680 1.00 81.62 178 LEU A O 1
ATOM 1419 N N . ASN A 1 179 ? -6.831 0.499 -9.305 1.00 80.00 179 ASN A N 1
ATOM 1420 C CA . ASN A 1 179 ? -6.630 1.776 -9.999 1.00 80.00 179 ASN A CA 1
ATOM 1421 C C . ASN A 1 179 ? -7.799 2.111 -10.937 1.00 80.00 179 ASN A C 1
ATOM 1423 O O . ASN A 1 179 ? -7.862 3.219 -11.453 1.00 80.00 179 ASN A O 1
ATOM 1427 N N . ASP A 1 180 ? -8.686 1.147 -11.180 1.00 85.44 180 ASP A N 1
ATOM 1428 C CA . ASP A 1 180 ? -9.940 1.370 -11.880 1.00 85.44 180 ASP A CA 1
ATOM 1429 C C . ASP A 1 180 ? -10.918 2.117 -10.952 1.00 85.44 180 ASP A C 1
ATOM 1431 O O . ASP A 1 180 ? -11.312 1.615 -9.890 1.00 85.44 180 ASP A O 1
ATOM 1435 N N . GLU A 1 181 ? -11.256 3.351 -11.332 1.00 88.50 181 GLU A N 1
ATOM 1436 C CA . GLU A 1 181 ? -12.141 4.245 -10.576 1.00 88.50 181 GLU A CA 1
ATOM 1437 C C . GLU A 1 181 ? -13.568 3.686 -10.467 1.00 88.50 181 GLU A C 1
ATOM 1439 O O . GLU A 1 181 ? -14.247 3.893 -9.456 1.00 88.50 181 GLU A O 1
ATOM 1444 N N . GLU A 1 182 ? -14.015 2.928 -11.471 1.00 90.25 182 GLU A N 1
ATOM 1445 C CA . GLU A 1 182 ? -15.352 2.333 -11.488 1.00 90.25 182 GLU A CA 1
ATOM 1446 C C . GLU A 1 182 ? -15.438 1.192 -10.469 1.00 90.25 182 GLU A C 1
ATOM 1448 O O . GLU A 1 182 ? -16.313 1.188 -9.599 1.00 90.25 182 GLU A O 1
ATOM 1453 N N . LEU A 1 183 ? -14.450 0.287 -10.491 1.00 90.31 183 LEU A N 1
ATOM 1454 C CA . LEU A 1 183 ? -14.360 -0.811 -9.526 1.00 90.31 183 LEU A CA 1
ATOM 1455 C C . LEU A 1 183 ? -14.254 -0.285 -8.094 1.00 90.31 183 LEU A C 1
ATOM 1457 O O . LEU A 1 183 ? -14.918 -0.788 -7.191 1.00 90.31 183 LEU A O 1
ATOM 1461 N N . THR A 1 184 ? -13.394 0.704 -7.856 1.00 91.62 184 THR A N 1
ATOM 1462 C CA . THR A 1 184 ? -13.212 1.254 -6.504 1.00 91.62 184 THR A CA 1
ATOM 1463 C C . THR A 1 184 ? -14.486 1.899 -5.976 1.00 91.62 184 THR A C 1
ATOM 1465 O O . THR A 1 184 ? -14.853 1.640 -4.827 1.00 91.62 184 THR A O 1
ATOM 1468 N N . SER A 1 185 ? -15.194 2.661 -6.811 1.00 90.81 185 SER A N 1
ATOM 1469 C CA . SER A 1 185 ? -16.478 3.270 -6.452 1.00 90.81 185 SER A CA 1
ATOM 1470 C C . SER A 1 185 ? -17.533 2.220 -6.096 1.00 90.81 185 SER A C 1
ATOM 1472 O O . SER A 1 185 ? -18.218 2.352 -5.078 1.00 90.81 185 SER A O 1
ATOM 1474 N N . GLU A 1 186 ? -17.628 1.138 -6.872 1.00 93.25 186 GLU A N 1
ATOM 1475 C CA . GLU A 1 186 ? -18.596 0.069 -6.609 1.00 93.25 186 GLU A CA 1
ATOM 1476 C C . GLU A 1 186 ? -18.264 -0.711 -5.326 1.00 93.25 186 GLU A C 1
ATOM 1478 O O . GLU A 1 186 ? -19.145 -0.986 -4.507 1.00 93.25 186 GLU A O 1
ATOM 1483 N N . LEU A 1 187 ? -16.978 -0.980 -5.071 1.00 93.06 187 LEU A N 1
ATOM 1484 C CA . LEU A 1 187 ? -16.536 -1.595 -3.816 1.00 93.06 187 LEU A CA 1
ATOM 1485 C C . LEU A 1 187 ? -16.841 -0.707 -2.604 1.00 93.06 187 LEU A C 1
ATOM 1487 O O . LEU A 1 187 ? -17.256 -1.224 -1.564 1.00 93.06 187 LEU A O 1
ATOM 1491 N N . HIS A 1 188 ? -16.674 0.613 -2.719 1.00 92.12 188 HIS A N 1
ATOM 1492 C CA . HIS A 1 188 ? -17.079 1.545 -1.667 1.00 92.12 188 HIS A CA 1
ATOM 1493 C C . HIS A 1 188 ? -18.589 1.487 -1.411 1.00 92.12 188 HIS A C 1
ATOM 1495 O O . HIS A 1 188 ? -18.994 1.365 -0.253 1.00 92.12 188 HIS A O 1
ATOM 1501 N N . ALA A 1 189 ? -19.413 1.506 -2.463 1.00 93.50 189 ALA A N 1
ATOM 1502 C CA . ALA A 1 189 ? -20.868 1.415 -2.341 1.00 93.50 189 ALA A CA 1
ATOM 1503 C C . ALA A 1 189 ? -21.309 0.102 -1.670 1.00 93.50 189 ALA A C 1
ATOM 1505 O O . ALA A 1 189 ? -22.118 0.115 -0.736 1.00 93.50 189 ALA A O 1
ATOM 1506 N N . HIS A 1 190 ? -20.716 -1.028 -2.069 1.00 93.31 190 HIS A N 1
ATOM 1507 C CA . HIS A 1 190 ? -20.979 -2.323 -1.442 1.00 93.31 190 HIS A CA 1
ATOM 1508 C C . HIS A 1 190 ? -20.598 -2.319 0.042 1.00 93.31 190 HIS A C 1
ATOM 1510 O O . HIS A 1 190 ? -21.417 -2.676 0.890 1.00 93.31 190 HIS A O 1
ATOM 1516 N N . LEU A 1 191 ? -19.396 -1.854 0.400 1.00 92.31 191 LEU A N 1
ATOM 1517 C CA . LEU A 1 191 ? -18.977 -1.809 1.805 1.00 92.31 191 LEU A CA 1
ATOM 1518 C C . LEU A 1 191 ? -19.836 -0.865 2.654 1.00 92.31 191 LEU A C 1
ATOM 1520 O O . LEU A 1 191 ? -20.057 -1.153 3.830 1.00 92.31 191 LEU A O 1
ATOM 1524 N N . GLN A 1 192 ? -20.348 0.221 2.074 1.00 90.19 192 GLN A N 1
ATOM 1525 C CA . GLN A 1 192 ? -21.304 1.107 2.740 1.00 90.19 192 GLN A CA 1
ATOM 1526 C C . GLN A 1 192 ? -22.663 0.425 2.966 1.00 90.19 192 GLN A C 1
ATOM 1528 O O . GLN A 1 192 ? -23.208 0.538 4.065 1.00 90.19 192 GLN A O 1
ATOM 1533 N N . SER A 1 193 ? -23.173 -0.342 1.992 1.00 91.69 193 SER A N 1
ATOM 1534 C CA . SER A 1 193 ? -24.441 -1.081 2.126 1.00 91.69 193 SER A CA 1
ATOM 1535 C C . SER A 1 193 ? -24.425 -2.167 3.208 1.00 91.69 193 SER A C 1
ATOM 1537 O O . SER A 1 193 ? -25.457 -2.462 3.806 1.00 91.69 193 SER A O 1
ATOM 1539 N N . VAL A 1 194 ? -23.250 -2.723 3.524 1.00 90.06 194 VAL A N 1
ATOM 1540 C CA . VAL A 1 194 ? -23.072 -3.688 4.625 1.00 90.06 194 VAL A CA 1
ATOM 1541 C C . VAL A 1 194 ? -23.314 -3.039 5.999 1.00 90.06 194 VAL A C 1
ATOM 1543 O O . VAL A 1 194 ? -23.745 -3.709 6.941 1.00 90.06 194 VAL A O 1
ATOM 1546 N N . GLY A 1 195 ? -23.014 -1.745 6.143 1.00 85.88 195 GLY A N 1
ATOM 1547 C CA . GLY A 1 195 ? -23.198 -0.985 7.379 1.00 85.88 195 GLY A CA 1
ATOM 1548 C C . GLY A 1 195 ? -22.032 -1.085 8.374 1.00 85.88 195 GLY A C 1
ATOM 1549 O O . GLY A 1 195 ? -20.871 -1.221 8.001 1.00 85.88 195 GLY A O 1
ATOM 1550 N N . LYS A 1 196 ? -22.330 -0.992 9.680 1.00 82.56 196 LYS A N 1
ATOM 1551 C CA . LYS A 1 196 ? -21.328 -0.772 10.751 1.00 82.56 196 LYS A CA 1
ATOM 1552 C C . LYS A 1 196 ? -20.272 -1.880 10.889 1.00 82.56 196 LYS A C 1
ATOM 1554 O O . LYS A 1 196 ? -19.160 -1.614 11.338 1.00 82.56 196 LYS A O 1
ATOM 1559 N N . PHE A 1 197 ? -20.601 -3.124 10.537 1.00 85.25 197 PHE A N 1
ATOM 1560 C CA . PHE A 1 197 ? -19.749 -4.291 10.798 1.00 85.25 197 PHE A CA 1
ATOM 1561 C C . PHE A 1 197 ? -19.141 -4.876 9.523 1.00 85.25 197 PHE A C 1
ATOM 1563 O O . PHE A 1 197 ? -19.335 -6.051 9.198 1.00 85.25 197 PHE A O 1
ATOM 1570 N N . VAL A 1 198 ? -18.369 -4.053 8.817 1.00 90.56 198 VAL A N 1
ATOM 1571 C CA . VAL A 1 198 ? -17.674 -4.460 7.594 1.00 90.56 198 VAL A CA 1
ATOM 1572 C C . VAL A 1 198 ? -16.587 -5.501 7.885 1.00 90.56 198 VAL A C 1
ATOM 1574 O O . VAL A 1 198 ? -15.811 -5.385 8.838 1.00 90.56 198 VAL A O 1
ATOM 1577 N N . LYS A 1 199 ? -16.510 -6.533 7.037 1.00 92.38 199 LYS A N 1
ATOM 1578 C CA . LYS A 1 199 ? -15.458 -7.559 7.044 1.00 92.38 199 LYS A CA 1
ATOM 1579 C C . LYS A 1 199 ? -14.817 -7.672 5.666 1.00 92.38 199 LYS A C 1
ATOM 1581 O O . LYS A 1 199 ? -15.506 -7.583 4.656 1.00 92.38 199 LYS A O 1
ATOM 1586 N N . ALA A 1 200 ? -13.535 -8.033 5.629 1.00 93.88 200 ALA A N 1
ATOM 1587 C CA . ALA A 1 200 ? -12.845 -8.369 4.379 1.00 93.88 200 ALA A CA 1
ATOM 1588 C C . ALA A 1 200 ? -13.515 -9.535 3.624 1.00 93.88 200 ALA A C 1
ATOM 1590 O O . ALA A 1 200 ? -13.493 -9.569 2.400 1.00 93.88 200 ALA A O 1
ATOM 1591 N N . ALA A 1 201 ? -14.158 -10.465 4.339 1.00 93.69 201 ALA A N 1
ATOM 1592 C CA . ALA A 1 201 ? -14.925 -11.552 3.729 1.00 93.69 201 ALA A CA 1
ATOM 1593 C C . ALA A 1 201 ? -16.097 -11.050 2.864 1.00 93.69 201 ALA A C 1
ATOM 1595 O O . ALA A 1 201 ? -16.435 -11.697 1.880 1.00 93.69 201 ALA A O 1
ATOM 1596 N N . ASN A 1 202 ? -16.663 -9.877 3.168 1.00 93.38 202 ASN A N 1
ATOM 1597 C CA . ASN A 1 202 ? -17.771 -9.313 2.394 1.00 93.38 202 ASN A CA 1
ATOM 1598 C C . ASN A 1 202 ? -17.314 -8.870 0.996 1.00 93.38 202 ASN A C 1
ATOM 1600 O O . ASN A 1 202 ? -18.094 -8.947 0.053 1.00 93.38 202 ASN A O 1
ATOM 1604 N N . LEU A 1 203 ? -16.049 -8.451 0.854 1.00 93.62 203 LEU A N 1
ATOM 1605 C CA . LEU A 1 203 ? -15.438 -8.179 -0.452 1.00 93.62 203 LEU A CA 1
ATOM 1606 C C . LEU A 1 203 ? -15.213 -9.468 -1.239 1.00 93.62 203 LEU A C 1
ATOM 1608 O O . LEU A 1 203 ? -15.477 -9.512 -2.435 1.00 93.62 203 LEU A O 1
ATOM 1612 N N . VAL A 1 204 ? -14.737 -10.521 -0.565 1.00 95.06 204 VAL A N 1
ATOM 1613 C CA . VAL A 1 204 ? -14.549 -11.835 -1.197 1.00 95.06 204 VAL A CA 1
ATOM 1614 C C . VAL A 1 204 ? -15.882 -12.349 -1.732 1.00 95.06 204 VAL A C 1
ATOM 1616 O O . VAL A 1 204 ? -15.945 -12.759 -2.886 1.00 95.06 204 VAL A O 1
ATOM 1619 N N . GLN A 1 205 ? -16.940 -12.286 -0.921 1.00 94.44 205 GLN A N 1
ATOM 1620 C CA . GLN A 1 205 ? -18.276 -12.731 -1.310 1.00 94.44 205 GLN A CA 1
ATOM 1621 C C . GLN A 1 205 ? -18.814 -11.935 -2.502 1.00 94.44 205 GLN A C 1
ATOM 1623 O O . GLN A 1 205 ? -19.247 -12.534 -3.473 1.00 94.44 205 GLN A O 1
ATOM 1628 N N . TYR A 1 206 ? -18.698 -10.611 -2.474 1.00 93.38 206 TYR A N 1
ATOM 1629 C CA . TYR A 1 206 ? -19.170 -9.756 -3.562 1.00 93.38 206 TYR A CA 1
ATOM 1630 C C . TYR A 1 206 ? -18.434 -9.995 -4.887 1.00 93.38 206 TYR A C 1
ATOM 1632 O O . TYR A 1 206 ? -19.044 -10.121 -5.941 1.00 93.38 206 TYR A O 1
ATOM 1640 N N . ILE A 1 207 ? -17.112 -10.179 -4.841 1.00 93.69 207 ILE A N 1
ATOM 1641 C CA . ILE A 1 207 ? -16.327 -10.530 -6.037 1.00 93.69 207 ILE A CA 1
ATOM 1642 C C . ILE A 1 207 ? -16.565 -11.992 -6.454 1.00 93.69 207 ILE A C 1
ATOM 1644 O O . ILE A 1 207 ? -16.189 -12.395 -7.552 1.00 93.69 207 ILE A O 1
ATOM 1648 N N . SER A 1 208 ? -17.188 -12.814 -5.606 1.00 93.25 208 SER A N 1
ATOM 1649 C CA . SER A 1 208 ? -17.606 -14.171 -5.977 1.00 93.25 208 SER A CA 1
ATOM 1650 C C . SER A 1 208 ? -18.805 -14.198 -6.912 1.00 93.25 208 SER A C 1
ATOM 1652 O O . SER A 1 208 ? -18.996 -15.202 -7.596 1.00 93.25 208 SER A O 1
ATOM 1654 N N . ASP A 1 209 ? -19.549 -13.100 -7.025 1.00 93.44 209 ASP A N 1
ATOM 1655 C CA . ASP A 1 209 ? -20.685 -13.018 -7.929 1.00 93.44 209 ASP A CA 1
ATOM 1656 C C . ASP A 1 209 ? -20.227 -12.970 -9.394 1.00 93.44 209 ASP A C 1
ATOM 1658 O O . ASP A 1 209 ? -19.481 -12.087 -9.826 1.00 93.44 209 ASP A O 1
ATOM 1662 N N . ASN A 1 210 ? -20.720 -13.919 -10.196 1.00 91.44 210 ASN A N 1
ATOM 1663 C CA . ASN A 1 210 ? -20.337 -14.074 -11.605 1.00 91.44 210 ASN A CA 1
ATOM 1664 C C . ASN A 1 210 ? -20.598 -12.816 -12.451 1.00 91.44 210 ASN A C 1
ATOM 1666 O O . ASN A 1 210 ? -19.900 -12.583 -13.437 1.00 91.44 210 ASN A O 1
ATOM 1670 N N . ASN A 1 211 ? -21.596 -12.009 -12.085 1.00 91.12 211 ASN A N 1
ATOM 1671 C CA . ASN A 1 211 ? -21.916 -10.766 -12.788 1.00 91.12 211 ASN A CA 1
ATOM 1672 C C . ASN A 1 211 ? -20.806 -9.723 -12.595 1.00 91.12 211 ASN A C 1
ATOM 1674 O O . ASN A 1 211 ? -20.294 -9.195 -13.580 1.00 91.12 211 ASN A O 1
ATOM 1678 N N . VAL A 1 212 ? -20.361 -9.528 -11.349 1.00 89.56 212 VAL A N 1
ATOM 1679 C CA . VAL A 1 212 ? -19.254 -8.624 -10.992 1.00 89.56 212 VAL A CA 1
ATOM 1680 C C . VAL A 1 212 ? -17.949 -9.109 -11.631 1.00 89.56 212 VAL A C 1
ATOM 1682 O O . VAL A 1 212 ? -17.181 -8.324 -12.188 1.00 89.56 212 VAL A O 1
ATOM 1685 N N . GLN A 1 213 ? -17.708 -10.426 -11.635 1.00 91.81 213 GLN A N 1
ATOM 1686 C CA . GLN A 1 213 ? -16.524 -10.987 -12.290 1.00 91.81 213 GLN A CA 1
ATOM 1687 C C . GLN A 1 213 ? -16.492 -10.711 -13.792 1.00 91.81 213 GLN A C 1
ATOM 1689 O O . GLN A 1 213 ? -15.437 -10.355 -14.317 1.00 91.81 213 GLN A O 1
ATOM 1694 N N . LYS A 1 214 ? -17.629 -10.852 -14.481 1.00 90.88 214 LYS A N 1
ATOM 1695 C CA . LYS A 1 214 ? -17.731 -10.569 -15.917 1.00 90.88 214 LYS A CA 1
ATOM 1696 C C . LYS A 1 214 ? -17.563 -9.083 -16.219 1.00 90.88 214 LYS A C 1
ATOM 1698 O O . LYS A 1 214 ? -16.816 -8.759 -17.135 1.00 90.88 214 LYS A O 1
ATOM 1703 N N . GLN A 1 215 ? -18.196 -8.210 -15.435 1.00 89.81 215 GLN A N 1
ATOM 1704 C CA . GLN A 1 215 ? -18.126 -6.755 -15.608 1.00 89.81 215 GLN A CA 1
ATOM 1705 C C . GLN A 1 215 ? -16.683 -6.239 -15.522 1.00 89.81 215 GLN A C 1
ATOM 1707 O O . GLN A 1 215 ? -16.232 -5.522 -16.408 1.00 89.81 215 GLN A O 1
ATOM 1712 N N . PHE A 1 216 ? -15.922 -6.686 -14.519 1.00 88.12 216 PHE A N 1
ATOM 1713 C CA . PHE A 1 216 ? -14.550 -6.216 -14.277 1.00 88.12 216 PHE A CA 1
ATOM 1714 C C . PHE A 1 216 ? -13.456 -7.165 -14.796 1.00 88.12 216 PHE A C 1
ATOM 1716 O O . PHE A 1 216 ? -12.267 -6.994 -14.496 1.00 88.12 216 PHE A O 1
ATOM 1723 N N . GLY A 1 217 ? -13.823 -8.211 -15.544 1.00 88.31 217 GLY A N 1
ATOM 1724 C CA . GLY A 1 217 ? -12.896 -9.179 -16.140 1.00 88.31 217 GLY A CA 1
ATOM 1725 C C . GLY A 1 217 ? -12.047 -9.951 -15.122 1.00 88.31 217 GLY A C 1
ATOM 1726 O O . GLY A 1 217 ? -10.828 -10.088 -15.290 1.00 88.31 217 GLY A O 1
ATOM 1727 N N . PHE A 1 218 ? -12.631 -10.389 -14.007 1.00 87.38 218 PHE A N 1
ATOM 1728 C CA . PHE A 1 218 ? -11.983 -11.309 -13.067 1.00 87.38 218 PHE A CA 1
ATOM 1729 C C . PHE A 1 218 ? -12.116 -12.755 -13.557 1.00 87.38 218 PHE A C 1
ATOM 1731 O O . PHE A 1 218 ? -13.188 -13.185 -13.964 1.00 87.38 218 PHE A O 1
ATOM 1738 N N . LYS A 1 219 ? -11.016 -13.517 -13.507 1.00 87.44 219 LYS A N 1
ATOM 1739 C CA . LYS A 1 219 ? -11.013 -14.955 -13.847 1.00 87.44 219 LYS A CA 1
ATOM 1740 C C . LYS A 1 219 ? -11.424 -15.843 -12.671 1.00 87.44 219 LYS A C 1
ATOM 1742 O O . LYS A 1 219 ? -11.799 -16.990 -12.869 1.00 87.44 219 LYS A O 1
ATOM 1747 N N . SER A 1 220 ? -11.268 -15.331 -11.455 1.00 89.50 220 SER A N 1
ATOM 1748 C CA . SER A 1 220 ? -11.540 -16.033 -10.209 1.00 89.50 220 SER A CA 1
ATOM 1749 C C . SER A 1 220 ? -11.779 -15.027 -9.089 1.00 89.50 220 SER A C 1
ATOM 1751 O O . SER A 1 220 ? -11.461 -13.839 -9.215 1.00 89.50 220 SER A O 1
ATOM 1753 N N . THR A 1 221 ? -12.261 -15.534 -7.961 1.00 92.81 221 THR A N 1
ATOM 1754 C CA . THR A 1 221 ? -12.408 -14.768 -6.725 1.00 92.81 221 THR A CA 1
ATOM 1755 C C . THR A 1 221 ? -11.059 -14.349 -6.153 1.00 92.81 221 THR A C 1
ATOM 1757 O O . THR A 1 221 ? -10.007 -14.915 -6.472 1.00 92.81 221 THR A O 1
ATOM 1760 N N . ILE A 1 222 ? -11.083 -13.324 -5.301 1.00 93.06 222 ILE A N 1
ATOM 1761 C CA . ILE A 1 222 ? -9.901 -12.893 -4.556 1.00 93.06 222 ILE A CA 1
ATOM 1762 C C . ILE A 1 222 ? -9.754 -13.693 -3.263 1.00 93.06 222 ILE A C 1
ATOM 1764 O O . ILE A 1 222 ? -10.730 -14.062 -2.615 1.00 93.06 222 ILE A O 1
ATOM 1768 N N . SER A 1 223 ? -8.512 -13.910 -2.836 1.00 94.44 223 SER A N 1
ATOM 1769 C CA . SER A 1 223 ? -8.250 -14.497 -1.525 1.00 94.44 223 SER A CA 1
ATOM 1770 C C . SER A 1 223 ? -8.558 -13.506 -0.400 1.00 94.44 223 SER A C 1
ATOM 1772 O O . SER A 1 223 ? -8.495 -12.284 -0.576 1.00 94.44 223 SER A O 1
ATOM 1774 N N . LEU A 1 224 ? -8.799 -14.027 0.806 1.00 95.50 224 LEU A N 1
ATOM 1775 C CA . LEU A 1 224 ? -9.010 -13.198 1.995 1.00 95.50 224 LEU A CA 1
ATOM 1776 C C . LEU A 1 224 ? -7.818 -12.265 2.276 1.00 95.50 224 LEU A C 1
ATOM 1778 O O . LEU A 1 224 ? -8.005 -11.133 2.716 1.00 95.50 224 LEU A O 1
ATOM 1782 N N . ALA A 1 225 ? -6.589 -12.714 2.006 1.00 94.19 225 ALA A N 1
ATOM 1783 C CA . ALA A 1 225 ? -5.391 -11.892 2.169 1.00 94.19 225 ALA A CA 1
ATOM 1784 C C . ALA A 1 225 ? -5.385 -10.695 1.203 1.00 94.19 225 ALA A C 1
ATOM 1786 O O . ALA A 1 225 ? -5.059 -9.576 1.605 1.00 94.19 225 ALA A O 1
ATOM 1787 N N . THR A 1 226 ? -5.795 -10.912 -0.048 1.00 92.50 226 THR A N 1
ATOM 1788 C CA . THR A 1 226 ? -5.957 -9.840 -1.037 1.00 92.50 226 THR A CA 1
ATOM 1789 C C . THR A 1 226 ? -7.067 -8.881 -0.622 1.00 92.50 226 THR A C 1
ATOM 1791 O O . THR A 1 226 ? -6.842 -7.675 -0.626 1.00 92.50 226 THR A O 1
ATOM 1794 N N . ALA A 1 227 ? -8.209 -9.398 -0.158 1.00 94.19 227 ALA A N 1
ATOM 1795 C CA . ALA A 1 227 ? -9.310 -8.576 0.339 1.00 94.19 227 ALA A CA 1
ATOM 1796 C C . ALA A 1 227 ? -8.885 -7.680 1.513 1.00 94.19 227 ALA A C 1
ATOM 1798 O O . ALA A 1 227 ? -9.205 -6.497 1.528 1.00 94.19 227 ALA A O 1
ATOM 1799 N N . LYS A 1 228 ? -8.093 -8.197 2.464 1.00 94.19 228 LYS A N 1
ATOM 1800 C CA . LYS A 1 228 ? -7.526 -7.386 3.560 1.00 94.19 228 LYS A CA 1
ATOM 1801 C C . LYS A 1 228 ? -6.627 -6.260 3.043 1.00 94.19 228 LYS A C 1
ATOM 1803 O O . LYS A 1 228 ? -6.729 -5.137 3.522 1.00 94.19 228 LYS A O 1
ATOM 1808 N N . ARG A 1 229 ? -5.763 -6.535 2.058 1.00 92.50 229 ARG A N 1
ATOM 1809 C CA . ARG A 1 229 ? -4.935 -5.488 1.427 1.00 92.50 229 ARG A CA 1
ATOM 1810 C C . ARG A 1 229 ? -5.803 -4.437 0.738 1.00 92.50 229 ARG A C 1
ATOM 1812 O O . ARG A 1 229 ? -5.519 -3.254 0.863 1.00 92.50 229 ARG A O 1
ATOM 1819 N N . TRP A 1 230 ? -6.862 -4.865 0.054 1.00 93.50 230 TRP A N 1
ATOM 1820 C CA . TRP A 1 230 ? -7.799 -3.966 -0.616 1.00 93.50 230 TRP A CA 1
ATOM 1821 C C . TRP A 1 230 ? -8.549 -3.083 0.371 1.00 93.50 230 TRP A C 1
ATOM 1823 O O . TRP A 1 230 ? -8.669 -1.893 0.121 1.00 93.50 230 TRP A O 1
ATOM 1833 N N . MET A 1 231 ? -8.954 -3.616 1.527 1.00 94.25 231 MET A N 1
ATOM 1834 C CA . MET A 1 231 ? -9.555 -2.806 2.587 1.00 94.25 231 MET A CA 1
ATOM 1835 C C . MET A 1 231 ? -8.662 -1.633 3.000 1.00 94.25 231 MET A C 1
ATOM 1837 O O . MET A 1 231 ? -9.160 -0.523 3.130 1.00 94.25 231 MET A O 1
ATOM 1841 N N . HIS A 1 232 ? -7.350 -1.843 3.136 1.00 92.19 232 HIS A N 1
ATOM 1842 C CA . HIS A 1 232 ? -6.420 -0.751 3.438 1.00 92.19 232 HIS A CA 1
ATOM 1843 C C . HIS A 1 232 ? -6.335 0.300 2.328 1.00 92.19 232 HIS A C 1
ATOM 1845 O O . HIS A 1 232 ? -6.278 1.489 2.626 1.00 92.19 232 HIS A O 1
ATOM 1851 N N . VAL A 1 233 ? -6.332 -0.128 1.063 1.00 90.69 233 VAL A N 1
ATOM 1852 C CA . VAL A 1 233 ? -6.299 0.787 -0.091 1.00 90.69 233 VAL A CA 1
ATOM 1853 C C . VAL A 1 233 ? -7.597 1.594 -0.191 1.00 90.69 233 VAL A C 1
ATOM 1855 O O . VAL A 1 233 ? -7.543 2.788 -0.450 1.00 90.69 233 VAL A O 1
ATOM 1858 N N . LEU A 1 234 ? -8.741 0.975 0.110 1.00 91.38 234 LEU A N 1
ATOM 1859 C CA . LEU A 1 234 ? -10.065 1.607 0.180 1.00 91.38 234 LEU A CA 1
ATOM 1860 C C . LEU A 1 234 ? -10.266 2.451 1.456 1.00 91.38 234 LEU A C 1
ATOM 1862 O O . LEU A 1 234 ? -11.395 2.740 1.835 1.00 91.38 234 LEU A O 1
ATOM 1866 N N . GLY A 1 235 ? -9.200 2.786 2.186 1.00 91.06 235 GLY A N 1
ATOM 1867 C CA . GLY A 1 235 ? -9.291 3.657 3.356 1.00 91.06 235 GLY A CA 1
ATOM 1868 C C . GLY A 1 235 ? -9.921 3.021 4.599 1.00 91.06 235 GLY A C 1
ATOM 1869 O O . GLY A 1 235 ? -10.350 3.738 5.500 1.00 91.06 235 GLY A O 1
ATOM 1870 N N . TYR A 1 236 ? -9.969 1.691 4.705 1.00 91.81 236 TYR A N 1
ATOM 1871 C CA . TYR A 1 236 ? -10.376 1.000 5.929 1.00 91.81 236 TYR A CA 1
ATOM 1872 C C . TYR A 1 236 ? -9.170 0.543 6.754 1.00 91.81 236 TYR A C 1
ATOM 1874 O O . TYR A 1 236 ? -8.176 0.018 6.253 1.00 91.81 236 TYR A O 1
ATOM 1882 N N . CYS A 1 237 ? -9.289 0.668 8.071 1.00 90.06 237 CYS A N 1
ATOM 1883 C CA . CYS A 1 237 ? -8.296 0.213 9.035 1.00 90.06 237 CYS A CA 1
ATOM 1884 C C . CYS A 1 237 ? -8.948 -0.673 10.099 1.00 90.06 237 CYS A C 1
ATOM 1886 O O . CYS A 1 237 ? -10.061 -0.409 10.555 1.00 90.06 237 CYS A O 1
ATOM 1888 N N . TRP A 1 238 ? -8.263 -1.746 10.495 1.00 88.69 238 TRP A N 1
ATOM 1889 C CA . TRP A 1 238 ? -8.699 -2.556 11.626 1.00 88.69 238 TRP A CA 1
ATOM 1890 C C . TRP A 1 238 ? -8.378 -1.808 12.917 1.00 88.69 238 TRP A C 1
ATOM 1892 O O . TRP A 1 238 ? -7.213 -1.535 13.202 1.00 88.69 238 TRP A O 1
ATOM 1902 N N . LYS A 1 239 ? -9.407 -1.466 13.689 1.00 85.56 239 LYS A N 1
ATOM 1903 C CA . LYS A 1 239 ? -9.267 -0.772 14.971 1.00 85.56 239 LYS A CA 1
ATOM 1904 C C . LYS A 1 239 ? -9.955 -1.569 16.069 1.00 85.56 239 LYS A C 1
ATOM 1906 O O . LYS A 1 239 ? -10.998 -2.186 15.844 1.00 85.56 239 LYS A O 1
ATOM 1911 N N . SER A 1 240 ? -9.367 -1.526 17.260 1.00 81.75 240 SER A N 1
ATOM 1912 C CA . SER A 1 240 ? -10.009 -1.985 18.486 1.00 81.75 240 SER A CA 1
ATOM 1913 C C . SER A 1 240 ? -10.608 -0.783 19.209 1.00 81.75 240 SER A C 1
ATOM 1915 O O . SER A 1 240 ? -9.919 0.200 19.468 1.00 81.75 240 SER A O 1
ATOM 1917 N N . ASN A 1 241 ? -11.897 -0.844 19.514 1.00 70.25 241 ASN A N 1
ATOM 191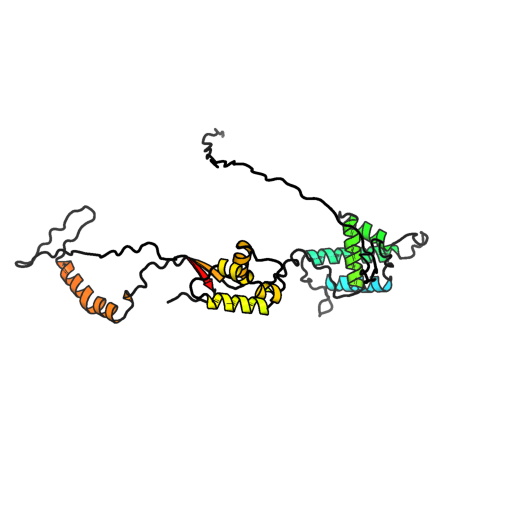8 C CA . ASN A 1 241 ? -12.557 0.085 20.411 1.00 70.25 241 ASN A CA 1
ATOM 1919 C C . ASN A 1 241 ? -12.223 -0.323 21.846 1.00 70.25 241 ASN A C 1
ATOM 1921 O O . ASN A 1 241 ? -12.719 -1.333 22.346 1.00 70.25 241 ASN A O 1
ATOM 1925 N N . HIS A 1 242 ? -11.382 0.477 22.493 1.00 66.25 242 HIS A N 1
ATOM 1926 C CA . HIS A 1 242 ? -11.034 0.310 23.904 1.00 66.25 242 HIS A CA 1
ATOM 1927 C C . HIS A 1 242 ? -12.063 0.941 24.851 1.00 66.25 242 HIS A C 1
ATOM 1929 O O . HIS A 1 242 ? -12.012 0.686 26.050 1.00 66.25 242 HIS A O 1
ATOM 1935 N N . HIS A 1 243 ? -13.014 1.725 24.329 1.00 61.41 243 HIS A N 1
ATOM 1936 C CA . HIS A 1 243 ? -14.136 2.216 25.121 1.00 61.41 243 HIS A CA 1
ATOM 1937 C C . HIS A 1 243 ? -14.993 1.025 25.561 1.00 61.41 243 HIS A C 1
ATOM 1939 O O . HIS A 1 243 ? -15.537 0.281 24.739 1.00 61.41 243 HIS A O 1
ATOM 1945 N N . GLY A 1 244 ? -15.027 0.806 26.875 1.00 58.53 244 GLY A N 1
ATOM 1946 C CA . GLY A 1 244 ? -15.869 -0.193 27.514 1.00 58.53 244 GLY A CA 1
ATOM 1947 C C . GLY A 1 244 ? -17.355 0.156 27.404 1.00 58.53 244 GLY A C 1
ATOM 1948 O O . GLY A 1 244 ? -17.754 1.102 26.739 1.00 58.53 244 GLY A O 1
ATOM 1949 N N . GLN A 1 245 ? -18.184 -0.626 28.092 1.00 55.31 245 GLN A N 1
ATOM 1950 C CA . GLN A 1 245 ? -19.651 -0.518 28.145 1.00 55.31 245 GLN A CA 1
ATOM 1951 C C . GLN A 1 245 ? -20.211 0.879 28.456 1.00 55.31 245 GLN A C 1
ATOM 1953 O O . GLN A 1 245 ? -21.388 1.135 28.212 1.00 55.31 245 GLN A O 1
ATOM 1958 N N . TYR A 1 246 ? -19.391 1.743 29.037 1.00 54.66 246 TYR A N 1
ATOM 1959 C CA . TYR A 1 246 ? -19.793 3.033 29.550 1.00 54.66 246 TYR A CA 1
ATOM 1960 C C . TYR A 1 246 ? -19.406 4.104 28.532 1.00 54.66 246 TYR A C 1
ATOM 1962 O O . TYR A 1 246 ? -18.274 4.578 28.510 1.00 54.66 246 TYR A O 1
ATOM 1970 N N . VAL A 1 247 ? -20.363 4.469 27.677 1.00 55.03 247 VAL A N 1
ATOM 1971 C CA . VAL A 1 247 ? -20.445 5.865 27.239 1.00 55.03 247 VAL A CA 1
ATOM 1972 C C . VAL A 1 247 ? -20.793 6.618 28.512 1.00 55.03 247 VAL A C 1
ATOM 1974 O O . VAL A 1 247 ? -21.827 6.320 29.117 1.00 55.03 247 VAL A O 1
ATOM 1977 N N . ASP A 1 248 ? -19.880 7.452 29.000 1.00 56.06 248 ASP A N 1
ATOM 1978 C CA . ASP A 1 248 ? -20.026 8.074 30.307 1.00 56.06 248 ASP A CA 1
ATOM 1979 C C . ASP A 1 248 ? -21.232 9.024 30.301 1.00 56.06 248 ASP A C 1
ATOM 1981 O O . ASP A 1 248 ? -21.174 10.179 29.893 1.00 56.06 248 ASP A O 1
ATOM 1985 N N . GLY A 1 249 ? -22.384 8.511 30.730 1.00 59.25 249 GLY A N 1
ATOM 1986 C CA . GLY A 1 249 ? -23.607 9.292 30.850 1.00 59.25 249 GLY A CA 1
ATOM 1987 C C . GLY A 1 249 ? -23.535 10.343 31.959 1.00 59.25 249 GLY A C 1
ATOM 1988 O O . GLY A 1 249 ? -24.529 11.047 32.148 1.00 59.25 249 GLY A O 1
ATOM 1989 N N . HIS A 1 250 ? -22.413 10.425 32.686 1.00 60.50 250 HIS A N 1
ATOM 1990 C CA . HIS A 1 250 ? -22.136 11.413 33.722 1.00 60.50 250 HIS A CA 1
ATOM 1991 C C . HIS A 1 250 ? -21.935 12.828 33.158 1.00 60.50 250 HIS A C 1
ATOM 1993 O O . HIS A 1 250 ? -22.010 13.786 33.916 1.00 60.50 250 HIS A O 1
ATOM 1999 N N . GLU A 1 251 ? -21.782 12.989 31.838 1.00 66.44 251 GLU A N 1
ATOM 2000 C CA . GLU A 1 251 ? -21.690 14.307 31.188 1.00 66.44 251 GLU A CA 1
ATOM 2001 C C . GLU A 1 251 ? -23.054 14.988 30.950 1.00 66.44 251 GLU A C 1
ATOM 2003 O O . GLU A 1 251 ? -23.115 16.141 30.514 1.00 66.44 251 GLU A O 1
ATOM 2008 N N . ARG A 1 252 ? -24.183 14.321 31.241 1.00 81.12 252 ARG A N 1
ATOM 2009 C CA . ARG A 1 252 ? -25.506 14.951 31.108 1.00 81.12 252 ARG A CA 1
ATOM 2010 C C . ARG A 1 252 ? -25.686 16.043 32.160 1.00 81.12 252 ARG A C 1
ATOM 2012 O O . ARG A 1 252 ? -25.554 15.800 33.357 1.00 81.12 252 ARG A O 1
ATOM 2019 N N . GLY A 1 253 ? -26.023 17.252 31.710 1.00 86.62 253 GLY A N 1
ATOM 2020 C CA . GLY A 1 253 ? -26.046 18.441 32.567 1.00 86.62 253 GLY A CA 1
ATOM 2021 C C . GLY A 1 253 ? -26.984 18.353 33.777 1.00 86.62 253 GLY A C 1
ATOM 2022 O O . GLY A 1 253 ? -26.703 18.955 34.809 1.00 86.62 253 GLY A O 1
ATOM 2023 N N . ASP A 1 254 ? -28.073 17.587 33.698 1.00 89.00 254 ASP A N 1
ATOM 2024 C CA . ASP A 1 254 ? -28.974 17.328 34.826 1.00 89.00 254 ASP A CA 1
ATOM 2025 C C . ASP A 1 254 ? -28.343 16.413 35.889 1.00 89.00 254 ASP A C 1
ATOM 2027 O O . ASP A 1 254 ? -28.474 16.692 37.083 1.00 89.00 254 ASP A O 1
ATOM 2031 N N . ILE A 1 255 ? -27.609 15.381 35.463 1.00 86.25 255 ILE A N 1
ATOM 2032 C CA . ILE A 1 255 ? -26.845 14.482 36.339 1.00 86.25 255 ILE A CA 1
ATOM 2033 C C . ILE A 1 255 ? -25.699 15.243 37.006 1.00 86.25 255 ILE A C 1
ATOM 2035 O O . ILE A 1 255 ? -25.564 15.170 38.227 1.00 86.25 255 ILE A O 1
ATOM 2039 N N . VAL A 1 256 ? -24.933 16.030 36.241 1.00 88.00 256 VAL A N 1
ATOM 2040 C CA . VAL A 1 256 ? -23.855 16.879 36.781 1.00 88.00 256 VAL A CA 1
ATOM 2041 C C . VAL A 1 256 ? -24.406 17.849 37.822 1.00 88.00 256 VAL A C 1
ATOM 2043 O O . VAL A 1 256 ? -23.851 17.968 38.913 1.00 88.00 256 VAL A O 1
ATOM 2046 N N . ARG A 1 257 ? -25.531 18.510 37.523 1.00 92.38 257 ARG A N 1
ATOM 2047 C CA . ARG A 1 257 ? -26.166 19.454 38.447 1.00 92.38 257 ARG A CA 1
ATOM 2048 C C . ARG A 1 257 ? -26.619 18.771 39.735 1.00 92.38 257 ARG A C 1
ATOM 2050 O O . ARG A 1 257 ? -26.304 19.257 40.815 1.00 92.38 257 ARG A O 1
ATOM 2057 N N . TYR A 1 258 ? -27.308 17.632 39.642 1.00 93.56 258 TYR A N 1
ATOM 2058 C CA . TYR A 1 258 ? -27.698 16.858 40.825 1.00 93.56 258 TYR A CA 1
ATOM 2059 C C . TYR A 1 258 ? -26.477 16.439 41.654 1.00 93.56 258 TYR A C 1
ATOM 2061 O O . TYR A 1 258 ? -26.480 16.573 42.881 1.00 93.56 258 TYR A O 1
ATOM 2069 N N . HIS A 1 259 ? -25.420 15.978 40.983 1.00 91.56 259 HIS A N 1
ATOM 2070 C CA . HIS A 1 259 ? -24.201 15.540 41.642 1.00 91.56 259 HIS A CA 1
ATOM 2071 C C . HIS A 1 259 ? -23.526 16.694 42.401 1.00 91.56 259 HIS A C 1
ATOM 2073 O O . HIS A 1 259 ? -23.218 16.556 43.585 1.00 91.56 259 HIS A O 1
ATOM 2079 N N . GLN A 1 260 ? -23.379 17.855 41.755 1.00 93.81 260 GLN A N 1
ATOM 2080 C CA . GLN A 1 260 ? -22.667 19.007 42.307 1.00 93.81 260 GLN A CA 1
ATOM 2081 C C . GLN A 1 260 ? -23.473 19.792 43.350 1.00 93.81 260 GLN A C 1
ATOM 2083 O O . GLN A 1 260 ? -22.915 20.227 44.355 1.00 93.81 260 GLN A O 1
ATOM 2088 N N . GLU A 1 261 ? -24.773 19.991 43.123 1.00 94.50 261 GLU A N 1
ATOM 2089 C CA . GLU A 1 261 ? -25.611 20.846 43.975 1.00 94.50 261 GLU A CA 1
ATOM 2090 C C . GLU A 1 261 ? -26.268 20.082 45.129 1.00 94.50 261 GLU A C 1
ATOM 2092 O O . GLU A 1 261 ? -26.590 20.685 46.150 1.00 94.50 261 GLU A O 1
ATOM 2097 N N . SER A 1 262 ? -26.492 18.770 44.988 1.00 92.81 262 SER A N 1
ATOM 2098 C CA . SER A 1 262 ? -27.233 17.972 45.978 1.00 92.81 262 SER A CA 1
ATOM 2099 C C . SER A 1 262 ? -26.413 16.823 46.553 1.00 92.81 262 SER A C 1
ATOM 2101 O O . SER A 1 262 ? -26.247 16.750 47.768 1.00 92.81 262 SER A O 1
ATOM 2103 N N . PHE A 1 263 ? -25.886 15.934 45.708 1.00 90.94 263 PHE A N 1
ATOM 2104 C CA . PHE A 1 263 ? -25.245 14.701 46.174 1.00 90.94 263 PHE A CA 1
ATOM 2105 C C . PHE A 1 263 ? -23.944 14.972 46.942 1.00 90.94 263 PHE A C 1
ATOM 2107 O O . PHE A 1 263 ? -23.851 14.608 48.112 1.00 90.94 263 PHE A O 1
ATOM 2114 N N . ILE A 1 264 ? -22.975 15.671 46.337 1.00 92.56 264 ILE A N 1
ATOM 2115 C CA . ILE A 1 264 ? -21.677 15.963 46.967 1.00 92.56 264 ILE A CA 1
ATOM 2116 C C . ILE A 1 264 ? -21.845 16.725 48.296 1.00 92.56 264 ILE A C 1
ATOM 2118 O O . ILE A 1 264 ? -21.283 16.276 49.295 1.00 92.56 264 ILE A O 1
ATOM 2122 N N . PRO A 1 265 ? -22.626 17.824 48.385 1.00 94.50 265 PRO A N 1
ATOM 2123 C CA . PRO A 1 265 ? -22.809 18.531 49.655 1.00 94.50 265 PRO A CA 1
ATOM 2124 C C . PRO A 1 265 ? -23.416 17.657 50.761 1.00 94.50 265 PRO A C 1
ATOM 2126 O O . PRO A 1 265 ? -23.027 17.765 51.926 1.00 94.50 265 PRO A O 1
ATOM 2129 N N . VAL A 1 266 ? -24.358 16.777 50.406 1.00 90.06 266 VAL A N 1
ATOM 2130 C CA . VAL A 1 266 ? -24.983 15.836 51.345 1.00 90.06 266 VAL A CA 1
ATOM 2131 C C . VAL A 1 266 ? -23.978 14.783 51.812 1.00 90.06 266 VAL A C 1
ATOM 2133 O O . VAL A 1 266 ? -23.885 14.535 53.015 1.00 90.06 266 VAL A O 1
ATOM 2136 N N . VAL A 1 267 ? -23.185 14.223 50.896 1.00 88.31 267 VAL A N 1
ATOM 2137 C CA . VAL A 1 267 ? -22.141 13.243 51.222 1.00 88.31 267 VAL A CA 1
ATOM 2138 C C . VAL A 1 267 ? -21.059 13.868 52.102 1.00 88.31 267 VAL A C 1
ATOM 2140 O O . VAL A 1 267 ? -20.767 13.296 53.141 1.00 88.31 267 VAL A O 1
ATOM 2143 N N . ILE A 1 268 ? -20.556 15.073 51.800 1.00 88.00 268 ILE A N 1
ATOM 2144 C CA . ILE A 1 268 ? -19.569 15.785 52.644 1.00 88.00 268 ILE A CA 1
ATOM 2145 C C . ILE A 1 268 ? -20.113 16.009 54.063 1.00 88.00 268 ILE A C 1
ATOM 2147 O O . ILE A 1 268 ? -19.408 15.822 55.057 1.00 88.00 268 ILE A O 1
ATOM 2151 N N . LYS A 1 269 ? -21.394 16.383 54.186 1.00 86.44 269 LYS A N 1
ATOM 2152 C CA . LYS A 1 269 ? -22.046 16.540 55.494 1.00 86.44 269 LYS A CA 1
ATOM 2153 C C . LYS A 1 269 ? -22.109 15.217 56.261 1.00 86.44 269 LYS A C 1
ATOM 2155 O O . LYS A 1 269 ? -21.991 15.216 57.487 1.00 86.44 269 LYS A O 1
ATOM 2160 N N . TYR A 1 270 ? -22.333 14.103 55.570 1.00 85.19 270 TYR A N 1
ATOM 2161 C CA . TYR A 1 270 ? -22.343 12.781 56.187 1.00 85.19 270 TYR A CA 1
ATOM 2162 C C . TYR A 1 270 ? -20.940 12.249 56.473 1.00 85.19 270 TYR A C 1
ATOM 2164 O O . TYR A 1 270 ? -20.770 11.609 57.506 1.00 85.19 270 TYR A O 1
ATOM 2172 N N . GLU A 1 271 ? -19.944 12.586 55.655 1.00 83.19 271 GLU A N 1
ATOM 2173 C CA . GLU A 1 271 ? -18.543 12.183 55.799 1.00 83.19 271 GLU A CA 1
ATOM 2174 C C . GLU A 1 271 ? -17.970 12.603 57.159 1.00 83.19 271 GLU A C 1
ATOM 2176 O O . GLU A 1 271 ? -17.232 11.847 57.787 1.00 83.19 271 GLU A O 1
ATOM 2181 N N . ALA A 1 272 ? -18.395 13.760 57.684 1.00 77.88 272 ALA A N 1
ATOM 2182 C CA . ALA A 1 272 ? -18.049 14.216 59.033 1.00 77.88 272 ALA A CA 1
ATOM 2183 C C . ALA A 1 272 ? -18.474 13.240 60.154 1.00 77.88 272 ALA A C 1
ATOM 2185 O O . ALA A 1 272 ? -17.972 13.334 61.272 1.00 77.88 272 ALA A O 1
ATOM 2186 N N . ARG A 1 273 ? -19.399 12.313 59.867 1.00 77.50 273 ARG A N 1
ATOM 2187 C CA . ARG A 1 273 ? -19.938 11.301 60.793 1.00 77.50 273 ARG A CA 1
ATOM 2188 C C . ARG A 1 273 ? -19.768 9.866 60.290 1.00 77.50 273 ARG A C 1
ATOM 2190 O O . ARG A 1 273 ? -20.266 8.936 60.931 1.00 77.50 273 ARG A O 1
ATOM 2197 N N . MET A 1 274 ? -19.116 9.688 59.144 1.00 81.12 274 MET A N 1
ATOM 2198 C CA . MET A 1 274 ? -18.793 8.379 58.594 1.00 81.12 274 MET A CA 1
ATOM 2199 C C . MET A 1 274 ? -17.498 7.862 59.208 1.00 81.12 274 MET A C 1
ATOM 2201 O O . MET A 1 274 ? -16.597 8.623 59.568 1.00 81.12 274 MET A O 1
ATOM 2205 N N . ARG A 1 275 ? -17.400 6.540 59.327 1.00 72.94 275 ARG A N 1
ATOM 2206 C CA . ARG A 1 275 ? -16.183 5.887 59.809 1.00 72.94 275 ARG A CA 1
ATOM 2207 C C . ARG A 1 275 ? -15.055 6.098 58.793 1.00 72.94 275 ARG A C 1
ATOM 2209 O O . ARG A 1 275 ? -15.187 5.695 57.640 1.00 72.94 275 ARG A O 1
ATOM 2216 N N . LYS A 1 276 ? -13.941 6.690 59.231 1.00 72.00 276 LYS A N 1
ATOM 2217 C CA . LYS A 1 276 ? -12.719 6.803 58.425 1.00 72.00 276 LYS A CA 1
ATOM 2218 C C . LYS A 1 276 ? -11.813 5.612 58.711 1.00 72.00 276 LYS A C 1
ATOM 2220 O O . LYS A 1 276 ? -11.514 5.322 59.868 1.00 72.00 276 LYS A O 1
ATOM 2225 N N . TRP A 1 277 ? -11.398 4.930 57.652 1.00 68.94 277 TRP A N 1
ATOM 2226 C CA . TRP A 1 277 ? -10.476 3.802 57.726 1.00 68.94 277 TRP A CA 1
ATOM 2227 C C . TRP A 1 277 ? -9.062 4.301 57.425 1.00 68.94 277 TRP A C 1
ATOM 2229 O O . TRP A 1 277 ? -8.802 4.779 56.320 1.00 68.94 277 TRP A O 1
ATOM 2239 N N . GLU A 1 278 ? -8.154 4.226 58.399 1.00 71.38 278 GLU A N 1
ATOM 2240 C CA . GLU A 1 278 ? -6.729 4.479 58.155 1.00 71.38 278 GLU A CA 1
ATOM 2241 C C . GLU A 1 278 ? -6.042 3.232 57.575 1.00 71.38 278 GLU A C 1
ATOM 2243 O O . GLU A 1 278 ? -6.549 2.114 57.690 1.00 71.38 278 GLU A O 1
ATOM 2248 N N . LYS A 1 279 ? -4.882 3.426 56.927 1.00 65.19 279 LYS A N 1
ATOM 2249 C CA . LYS A 1 279 ? -4.154 2.387 56.167 1.00 65.19 279 LYS A CA 1
ATOM 2250 C C . LYS A 1 279 ? -3.848 1.107 56.955 1.00 65.19 279 LYS A C 1
ATOM 2252 O O . LYS A 1 279 ? -3.723 0.057 56.334 1.00 65.19 279 LYS A O 1
ATOM 2257 N N . ASP A 1 280 ? -3.789 1.187 58.282 1.00 64.88 280 ASP A N 1
ATOM 2258 C CA . ASP A 1 280 ? -3.419 0.070 59.156 1.00 64.88 280 ASP A CA 1
ATOM 2259 C C . ASP A 1 280 ? -4.633 -0.604 59.829 1.00 64.88 280 ASP A C 1
ATOM 2261 O O . ASP A 1 280 ? -4.480 -1.405 60.749 1.00 64.88 280 ASP A O 1
ATOM 2265 N N . GLY A 1 281 ? -5.860 -0.287 59.392 1.00 60.50 281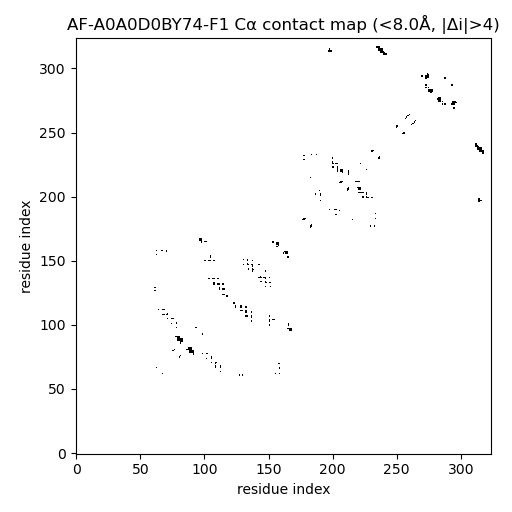 GLY A N 1
ATOM 2266 C CA . GLY A 1 281 ? -7.093 -0.875 59.935 1.00 60.50 281 GLY A CA 1
ATOM 2267 C C . GLY A 1 281 ? -7.510 -0.324 61.303 1.00 60.50 281 GLY A C 1
ATOM 2268 O O . GLY A 1 281 ? -8.503 -0.779 61.870 1.00 60.50 281 GLY A O 1
ATOM 2269 N N . VAL A 1 282 ? -6.788 0.671 61.826 1.00 56.53 282 VAL A N 1
ATOM 2270 C CA . VAL A 1 282 ? -7.180 1.397 63.036 1.00 56.53 282 VAL A CA 1
ATOM 2271 C C . VAL A 1 282 ? -8.326 2.347 62.689 1.00 56.53 282 VAL A C 1
ATOM 2273 O O . VAL A 1 282 ? -8.245 3.166 61.773 1.00 56.53 282 VAL A O 1
ATOM 2276 N N . ILE A 1 283 ? -9.428 2.195 63.418 1.00 61.69 283 ILE A N 1
ATOM 2277 C CA . ILE A 1 283 ? -10.602 3.056 63.324 1.00 61.69 283 ILE A CA 1
ATOM 2278 C C . ILE A 1 283 ? -10.303 4.297 64.163 1.00 61.69 283 ILE A C 1
ATOM 2280 O O . ILE A 1 283 ? -10.038 4.177 65.357 1.00 61.69 283 ILE A O 1
ATOM 2284 N N . SER A 1 284 ? -10.357 5.485 63.564 1.00 59.09 284 SER A N 1
ATOM 2285 C CA . SER A 1 284 ? -10.336 6.724 64.346 1.00 59.09 284 SER A CA 1
ATOM 2286 C C . SER A 1 284 ? -11.570 6.751 65.257 1.00 59.09 284 SER A C 1
ATOM 2288 O O . SER A 1 284 ? -12.701 6.628 64.781 1.00 59.09 284 SER A O 1
ATOM 2290 N N . GLU A 1 285 ? -11.372 6.861 66.575 1.00 57.62 285 GLU A N 1
ATOM 2291 C CA . GLU A 1 285 ? -12.469 7.030 67.535 1.00 57.62 285 GLU A CA 1
ATOM 2292 C C . GLU A 1 285 ? -13.168 8.365 67.245 1.00 57.62 285 GLU A C 1
ATOM 2294 O O . GLU A 1 285 ? -12.686 9.438 67.603 1.00 57.62 285 GLU A O 1
ATOM 2299 N N . LEU A 1 286 ? -14.295 8.316 66.530 1.00 62.66 286 LEU A N 1
ATOM 2300 C CA . LEU A 1 286 ? -15.109 9.502 66.299 1.00 62.66 286 LEU A CA 1
ATOM 2301 C C . LEU A 1 286 ? -15.822 9.886 67.600 1.00 62.66 286 LEU A C 1
ATOM 2303 O O . LEU A 1 286 ? -16.727 9.190 68.063 1.00 62.66 286 LEU A O 1
ATOM 2307 N N . THR A 1 287 ? -15.445 11.028 68.170 1.00 60.44 287 THR A N 1
ATOM 2308 C CA . THR A 1 287 ? -16.168 11.644 69.285 1.00 60.44 287 THR A CA 1
ATOM 2309 C C . THR A 1 287 ? -17.382 12.389 68.736 1.00 60.44 287 THR A C 1
ATOM 2311 O O . THR A 1 287 ? -17.252 13.463 68.148 1.00 60.44 287 THR A O 1
ATOM 2314 N N . PHE A 1 288 ? -18.575 11.818 68.898 1.00 65.50 288 PHE A N 1
ATOM 2315 C CA . PHE A 1 288 ? -19.818 12.447 68.448 1.00 65.50 288 PHE A CA 1
ATOM 2316 C C . PHE A 1 288 ? -20.385 13.391 69.524 1.00 65.50 288 PHE A C 1
ATOM 2318 O O . PHE A 1 288 ? -20.319 13.067 70.714 1.00 65.50 288 PHE A O 1
ATOM 2325 N N . PRO A 1 289 ? -20.988 14.533 69.146 1.00 63.78 289 PRO A N 1
ATOM 2326 C CA . PRO A 1 289 ? -21.783 15.339 70.067 1.00 63.78 289 PRO A CA 1
ATOM 2327 C C . PRO A 1 289 ? -22.932 14.517 70.667 1.00 63.78 289 PRO A C 1
ATOM 2329 O O . PRO A 1 289 ? -23.492 13.634 70.012 1.00 63.78 289 PRO A O 1
ATOM 2332 N N . THR A 1 290 ? -23.316 14.824 71.907 1.00 62.44 290 THR A N 1
ATOM 2333 C CA . THR A 1 290 ? -24.390 14.129 72.631 1.00 62.44 290 THR A CA 1
ATOM 2334 C C . THR A 1 290 ? -25.688 14.094 71.813 1.00 62.44 290 THR A C 1
ATOM 2336 O O . THR A 1 290 ? -26.342 15.119 71.640 1.00 62.44 290 THR A O 1
ATOM 2339 N N . GLY A 1 291 ? -26.071 12.903 71.335 1.00 70.94 291 GLY A N 1
ATOM 2340 C CA . GLY A 1 291 ? -27.317 12.657 70.594 1.00 70.94 291 GLY A CA 1
ATOM 2341 C C . GLY A 1 291 ? -27.149 12.255 69.123 1.00 70.94 291 GLY A C 1
ATOM 2342 O O . GLY A 1 291 ? -28.133 11.849 68.502 1.00 70.94 291 GLY A O 1
ATOM 2343 N N . GLU A 1 292 ? -25.939 12.310 68.561 1.00 72.69 292 GLU A N 1
ATOM 2344 C CA . GLU A 1 292 ? -25.685 11.909 67.170 1.00 72.69 292 GLU A CA 1
ATOM 2345 C C . GLU A 1 292 ? -25.196 10.455 67.041 1.00 72.69 292 GLU A C 1
ATOM 2347 O O . GLU A 1 292 ? -24.488 9.941 67.905 1.00 72.69 292 GLU A O 1
ATOM 2352 N N . LYS A 1 293 ? -25.595 9.775 65.953 1.00 76.44 293 LYS A N 1
ATOM 2353 C CA . LYS A 1 293 ? -25.228 8.380 65.652 1.00 76.44 293 LYS A CA 1
ATOM 2354 C C . LYS A 1 293 ? -24.244 8.310 64.473 1.00 76.44 293 LYS A C 1
ATOM 2356 O O . LYS A 1 293 ? -24.382 9.116 63.549 1.00 76.44 293 LYS A O 1
ATOM 2361 N N . PRO A 1 294 ? -23.315 7.337 64.462 1.00 77.06 294 PRO A N 1
ATOM 2362 C CA . PRO A 1 294 ? -22.431 7.099 63.324 1.00 77.06 294 PRO A CA 1
ATOM 2363 C C . PRO A 1 294 ? -23.225 6.719 62.067 1.00 77.06 294 PRO A C 1
ATOM 2365 O O . PRO A 1 294 ? -24.257 6.050 62.157 1.00 77.06 294 PRO A O 1
ATOM 2368 N N . ILE A 1 295 ? -22.721 7.128 60.902 1.00 81.31 295 ILE A N 1
ATOM 2369 C CA . ILE A 1 295 ? -23.255 6.736 59.591 1.00 81.31 295 ILE A CA 1
ATOM 2370 C C . ILE A 1 295 ? -22.336 5.678 58.981 1.00 81.31 295 ILE A C 1
ATOM 2372 O O . ILE A 1 295 ? -21.122 5.861 58.924 1.00 81.31 295 ILE A O 1
ATOM 2376 N N . GLU A 1 296 ? -22.924 4.584 58.500 1.00 80.75 296 GLU A N 1
ATOM 2377 C CA . GLU A 1 296 ? -22.229 3.563 57.719 1.00 80.75 296 GLU A CA 1
ATOM 2378 C C . GLU A 1 296 ? -22.767 3.586 56.290 1.00 80.75 296 GLU A C 1
ATOM 2380 O O . GLU A 1 296 ? -23.971 3.444 56.067 1.00 80.75 296 GLU A O 1
ATOM 2385 N N . GLU A 1 297 ? -21.877 3.827 55.331 1.00 80.50 297 GLU A N 1
ATOM 2386 C CA . GLU A 1 297 ? -22.233 3.846 53.920 1.00 80.50 297 GLU A CA 1
ATOM 2387 C C . GLU A 1 297 ? -22.133 2.440 53.338 1.00 80.50 297 GLU A C 1
ATOM 2389 O O . GLU A 1 297 ? -21.108 1.769 53.451 1.00 80.50 297 GLU A O 1
ATOM 2394 N N . TRP A 1 298 ? -23.217 2.007 52.706 1.00 81.12 298 TRP A N 1
ATOM 2395 C CA . TRP A 1 298 ? -23.295 0.728 52.021 1.00 81.12 298 TRP A CA 1
ATOM 2396 C C . TRP A 1 298 ? -23.387 0.983 50.525 1.00 81.12 298 TRP A C 1
ATOM 2398 O O . TRP A 1 298 ? -24.407 1.464 50.030 1.00 81.12 298 TRP A O 1
ATOM 2408 N N . TYR A 1 299 ? -22.327 0.638 49.800 1.00 81.06 299 TYR A N 1
ATOM 2409 C CA . TYR A 1 299 ? -22.348 0.646 48.345 1.00 81.06 299 TYR A CA 1
ATOM 2410 C C . TYR A 1 299 ? -22.896 -0.686 47.842 1.00 81.06 299 TYR A C 1
ATOM 2412 O O . TYR A 1 299 ? -22.402 -1.754 48.203 1.00 81.06 299 TYR A O 1
ATOM 2420 N N . GLN A 1 300 ? -23.905 -0.622 46.979 1.00 83.56 300 GLN A N 1
ATOM 2421 C CA . GLN A 1 300 ? -24.371 -1.775 46.225 1.00 83.56 300 GLN A CA 1
ATOM 2422 C C . GLN A 1 300 ? -24.272 -1.447 44.742 1.00 83.56 300 GLN A C 1
ATOM 2424 O O . GLN A 1 300 ? -24.917 -0.513 44.272 1.00 83.56 300 GLN A O 1
ATOM 2429 N N . ASP A 1 301 ? -23.500 -2.245 44.011 1.00 83.81 301 ASP A N 1
ATOM 2430 C CA . ASP A 1 301 ? -23.493 -2.208 42.554 1.00 83.81 301 ASP A CA 1
ATOM 2431 C C . ASP A 1 301 ? -24.203 -3.446 41.989 1.00 83.81 301 ASP A C 1
ATOM 2433 O O . ASP A 1 301 ? -24.152 -4.543 42.556 1.00 83.81 301 ASP A O 1
ATOM 2437 N N . LYS A 1 302 ? -24.903 -3.257 40.870 1.00 79.75 302 LYS A N 1
ATOM 2438 C CA . LYS A 1 302 ? -25.541 -4.330 40.107 1.00 79.75 302 LYS A CA 1
ATOM 2439 C C . LYS A 1 302 ? -24.732 -4.563 38.843 1.00 79.75 302 LYS A C 1
ATOM 2441 O O . LYS A 1 302 ? -24.912 -3.881 37.838 1.00 79.75 302 LYS A O 1
ATOM 2446 N N . VAL A 1 303 ? -23.910 -5.604 38.859 1.00 74.38 303 VAL A N 1
ATOM 2447 C CA . VAL A 1 303 ? -23.207 -6.043 37.654 1.00 74.38 303 VAL A CA 1
ATOM 2448 C C . VAL A 1 303 ? -24.156 -6.861 36.783 1.00 74.38 303 VAL A C 1
ATOM 2450 O O . VAL A 1 303 ? -24.773 -7.824 37.236 1.00 74.38 303 VAL A O 1
ATOM 2453 N N . THR A 1 304 ? -24.272 -6.483 35.512 1.00 70.19 304 THR A N 1
ATOM 2454 C CA . THR A 1 304 ? -24.947 -7.297 34.493 1.00 70.19 304 THR A CA 1
ATOM 2455 C C . THR A 1 304 ? -23.893 -7.999 33.645 1.00 70.19 304 THR A C 1
ATOM 2457 O O . THR A 1 304 ? -23.079 -7.341 32.998 1.00 70.19 304 THR A O 1
ATOM 2460 N N . PHE A 1 305 ? -23.906 -9.332 33.626 1.00 66.94 305 PHE A N 1
ATOM 2461 C CA . PHE A 1 305 ? -23.033 -10.124 32.762 1.00 66.94 305 PHE A CA 1
ATOM 2462 C C . PHE A 1 305 ? -23.726 -10.350 31.418 1.00 66.94 305 PHE A C 1
ATOM 2464 O O . PHE A 1 305 ? -24.756 -11.016 31.347 1.00 66.94 305 PHE A O 1
ATOM 2471 N N . TYR A 1 306 ? -23.171 -9.779 30.352 1.00 66.69 306 TYR A N 1
ATOM 2472 C CA . TYR A 1 306 ? -23.604 -10.062 28.984 1.00 66.69 306 TYR A CA 1
ATOM 2473 C C . TYR A 1 306 ? -22.820 -11.256 28.433 1.00 66.69 306 TYR A C 1
ATOM 2475 O O . TYR A 1 306 ? -21.618 -11.373 28.673 1.00 66.69 306 TYR A O 1
ATOM 2483 N N . ALA A 1 307 ? -23.481 -12.116 27.658 1.00 68.00 307 ALA A N 1
ATOM 2484 C CA . ALA A 1 307 ? -22.884 -13.295 27.037 1.00 68.00 307 ALA A CA 1
ATOM 2485 C C . ALA A 1 307 ? -21.988 -12.921 25.840 1.00 68.00 307 ALA A C 1
ATOM 2487 O O . ALA A 1 307 ? -22.336 -13.200 24.710 1.00 68.00 307 ALA A O 1
ATOM 2488 N N . HIS A 1 308 ? -20.854 -12.246 26.061 1.00 61.94 308 HIS A N 1
ATOM 2489 C CA . HIS A 1 308 ? -19.799 -11.996 25.057 1.00 61.94 308 HIS A CA 1
ATOM 2490 C C . HIS A 1 308 ? -20.232 -11.525 23.641 1.00 61.94 308 HIS A C 1
ATOM 2492 O O . HIS A 1 308 ? -19.435 -11.580 22.709 1.00 61.94 308 HIS A O 1
ATOM 2498 N N . ASP A 1 309 ? -21.429 -10.960 23.458 1.00 66.31 309 ASP A N 1
ATOM 2499 C CA . ASP A 1 309 ? -21.944 -10.564 22.134 1.00 66.31 309 ASP A CA 1
ATOM 2500 C C . ASP A 1 309 ? -21.261 -9.308 21.550 1.00 66.31 309 ASP A C 1
ATOM 2502 O O . ASP A 1 309 ? -21.611 -8.813 20.473 1.00 66.31 309 ASP A O 1
ATOM 2506 N N . ARG A 1 310 ? -20.266 -8.752 22.254 1.00 65.81 310 ARG A N 1
ATOM 2507 C CA . ARG A 1 310 ? -19.592 -7.511 21.868 1.00 65.81 310 ARG A CA 1
ATOM 2508 C C . ARG A 1 310 ? -18.449 -7.756 20.902 1.00 65.81 310 ARG A C 1
ATOM 2510 O O . ARG A 1 310 ? -17.492 -8.472 21.179 1.00 65.81 310 ARG A O 1
ATOM 2517 N N . ARG A 1 311 ? -18.494 -7.032 19.785 1.00 70.56 311 ARG A N 1
ATOM 2518 C CA . ARG A 1 311 ? -17.370 -6.914 18.855 1.00 70.56 311 ARG A CA 1
ATOM 2519 C C . ARG A 1 311 ? -16.569 -5.667 19.195 1.00 70.56 311 ARG A C 1
ATOM 2521 O O . ARG A 1 311 ? -16.906 -4.567 18.769 1.00 70.56 311 ARG A O 1
ATOM 2528 N N . HIS A 1 312 ? -15.510 -5.861 19.973 1.00 73.75 312 HIS A N 1
ATOM 2529 C CA . HIS A 1 312 ? -14.586 -4.795 20.360 1.00 73.75 312 HIS A CA 1
ATOM 2530 C C . HIS A 1 312 ? -13.670 -4.358 19.218 1.00 73.75 312 HIS A C 1
ATOM 2532 O O . HIS A 1 312 ? -13.091 -3.284 19.284 1.00 73.75 312 HIS A O 1
ATOM 2538 N N . SER A 1 313 ? -13.549 -5.144 18.149 1.00 82.94 313 SER A N 1
ATOM 2539 C CA . SER A 1 313 ? -12.673 -4.824 17.024 1.00 82.94 313 SER A CA 1
ATOM 2540 C C . SER A 1 313 ? -13.402 -4.964 15.694 1.00 82.94 313 SER A C 1
ATOM 2542 O O . SER A 1 313 ? -14.276 -5.821 15.531 1.00 82.94 313 SER A O 1
ATOM 2544 N N . GLY A 1 314 ? -13.036 -4.121 14.733 1.00 87.94 314 GLY A N 1
ATOM 2545 C CA . GLY A 1 314 ? -13.643 -4.121 13.410 1.00 87.94 314 GLY A CA 1
ATOM 2546 C C . GLY A 1 314 ? -12.909 -3.223 12.424 1.00 87.94 314 GLY A C 1
ATOM 2547 O O . GLY A 1 314 ? -12.039 -2.431 12.796 1.00 87.94 314 GLY A O 1
ATOM 2548 N N . TRP A 1 315 ? -13.275 -3.348 11.151 1.00 90.25 315 TRP A N 1
ATOM 2549 C CA . TRP A 1 315 ? -12.820 -2.433 10.114 1.00 90.25 315 TRP A CA 1
ATOM 2550 C C . TRP A 1 315 ? -13.596 -1.122 10.198 1.00 90.25 315 TRP A C 1
ATOM 2552 O O . TRP A 1 315 ? -14.825 -1.126 10.171 1.00 90.25 315 TRP A O 1
ATOM 2562 N N . LYS A 1 316 ? -12.873 -0.007 10.271 1.00 87.94 316 LYS A N 1
ATOM 2563 C CA . LYS A 1 316 ? -13.426 1.347 10.269 1.00 87.94 316 LYS A CA 1
ATOM 2564 C C . LYS A 1 316 ? -12.834 2.141 9.115 1.00 87.94 316 LYS A C 1
ATOM 2566 O O . LYS A 1 316 ? -11.628 2.060 8.879 1.00 87.94 316 LYS A O 1
ATOM 2571 N N . HIS A 1 317 ? -13.676 2.893 8.416 1.00 88.88 317 HIS A N 1
ATOM 2572 C CA . HIS A 1 317 ? -13.205 3.846 7.417 1.00 88.88 317 HIS A CA 1
ATOM 2573 C C . HIS A 1 317 ? -12.418 4.967 8.108 1.00 88.88 317 HIS A C 1
ATOM 2575 O O . HIS A 1 317 ? -12.733 5.318 9.245 1.00 88.88 317 HIS A O 1
ATOM 2581 N N . ILE A 1 318 ? -11.392 5.514 7.458 1.00 84.75 318 ILE A N 1
ATOM 2582 C CA . ILE A 1 318 ? -10.561 6.588 8.028 1.00 84.75 318 ILE A CA 1
ATOM 2583 C C . ILE A 1 318 ? -11.406 7.830 8.344 1.00 84.75 318 ILE A C 1
ATOM 2585 O O . ILE A 1 318 ? -11.206 8.436 9.393 1.00 84.75 318 ILE A O 1
ATOM 2589 N N . ASP A 1 319 ? -12.396 8.129 7.501 1.00 80.00 319 ASP A N 1
ATOM 2590 C CA . ASP A 1 319 ? -13.300 9.277 7.681 1.00 80.00 319 ASP A CA 1
ATOM 2591 C C . ASP A 1 319 ? -14.448 9.012 8.662 1.00 80.00 319 ASP A C 1
ATOM 2593 O O . ASP A 1 319 ? -15.199 9.926 9.002 1.00 80.00 319 ASP A O 1
ATOM 2597 N N . ALA A 1 320 ? -14.603 7.771 9.139 1.00 66.75 320 ALA A N 1
ATOM 2598 C CA . ALA A 1 320 ? -15.474 7.515 10.273 1.00 66.75 320 ALA A CA 1
ATOM 2599 C C . ALA A 1 320 ? -14.768 8.087 11.506 1.00 66.75 320 ALA A C 1
ATOM 2601 O O . ALA A 1 320 ? -13.892 7.440 12.091 1.00 66.75 320 ALA A O 1
ATOM 2602 N N . GLY A 1 321 ? -15.107 9.335 11.844 1.00 56.22 321 GLY A N 1
ATOM 2603 C CA . GLY A 1 321 ? -14.658 9.996 13.062 1.00 56.22 321 GLY A CA 1
ATOM 2604 C C . GLY A 1 321 ? -14.875 9.108 14.288 1.00 56.22 321 GLY A C 1
ATOM 2605 O O . GLY A 1 321 ? -15.631 8.133 14.256 1.00 56.22 321 GLY A O 1
ATOM 2606 N N . SER A 1 322 ? -14.176 9.412 15.379 1.00 53.47 322 SER A N 1
ATOM 2607 C CA . SER A 1 322 ? -14.504 8.806 16.667 1.00 53.47 322 SER A CA 1
ATOM 2608 C C . SER A 1 322 ? -15.985 9.078 16.936 1.00 53.47 322 SER A C 1
ATOM 2610 O O . SER A 1 322 ? -16.365 10.244 17.006 1.00 53.47 322 SER A O 1
ATOM 2612 N N . ASP A 1 323 ? -16.811 8.022 16.989 1.00 48.91 323 ASP A N 1
ATOM 2613 C CA . ASP A 1 323 ? -18.191 8.130 17.477 1.00 48.91 323 ASP A CA 1
ATOM 2614 C C . ASP A 1 323 ? -18.119 8.925 18.804 1.00 48.91 323 ASP A C 1
ATOM 2616 O O . ASP A 1 323 ? -17.291 8.545 19.643 1.00 48.91 323 ASP A O 1
ATOM 2620 N N . PRO A 1 324 ? -18.861 10.040 18.957 1.00 38.97 324 PRO A N 1
ATOM 2621 C CA . PRO A 1 324 ? -18.858 10.834 20.184 1.00 38.97 324 PRO A CA 1
ATOM 2622 C C . PRO A 1 324 ? -19.341 10.039 21.399 1.00 38.97 324 PRO A C 1
ATOM 2624 O O . PRO A 1 324 ? -20.158 9.099 21.221 1.00 38.97 324 PRO A O 1
#

Foldseek 3Di:
DDDDDDDDDDDDDDDDDDDDDDDDDDDDDDDDDDDDDDDDDDDDDDDDDDDDDDPDDPPDDDDDLVLLVVLLVLLVCQCWPADPPRDGTDHRPDDPVLNVLSVLLNQLSVQLNVLCDDDPPDPNDPDDSSLVSLQVSQVVVVHHSVNSVVSSVQNVQCSVPVVSGPDDCVVVVPPPLCVPPVVLVVVVVQQVVVPDFGALVSQQVVCQDPVVCVVSVPPHTDDSVVSVVVLVVSQKDKDFQPDPPDPPPCPPPVNVCCCVVPVVVVVVVLVLQEWDADPVRDTDPRDDDPPDDHDYDDDDDDDDDDPPPDDRIHIDGNPPPDPD

pLDDT: mean 72.99, std 22.1, range [27.11, 95.5]